Protein 4FFY (pdb70)

Solvent-accessible surface area: 14536 Å² total; per-residue (Å²): 119,0,87,10,81,21,60,51,84,65,38,57,15,53,88,33,105,157,4,66,2,28,0,149,11,72,84,50,0,46,5,13,60,18,8,5,0,0,0,0,16,16,57,129,92,99,46,6,113,5,3,0,23,9,4,66,13,63,47,110,81,14,54,93,37,7,53,11,62,40,53,99,46,79,2,45,2,19,2,70,45,1,82,98,78,2,39,6,32,0,16,0,0,0,1,11,60,31,15,4,25,20,1,60,14,0,105,2,84,36,130,101,182,39,104,4,90,5,48,54,72,61,111,26,112,72,55,40,56,10,128,1,22,0,104,13,57,54,42,78,7,34,70,38,20,0,0,0,0,2,28,23,105,91,118,9,13,33,1,0,0,0,1,18,0,97,64,72,35,35,56,34,14,145,106,0,90,144,50,15,46,5,56,24,52,114,174,54,33,4,0,57,0,69,0,36,65,1,67,80,90,2,29,6,54,0,8,0,0,15,2,47,20,3,8,8,0,36,33,18,0,80,8,0,67,2,62,12,34,90,97,175,93,8,5,102,18,38,5,132,60,85,109,151,28,47,69,26,172,114,22,3,2,54,0,29,1,30,3,92,11,141,45,34,70,0,24,1,5,8,6,1,6,34,97,94,2,9,17,60,110,32,145,30,67,35,95,81,1,41,0,102,54,76,113,124,55,26,76,0,38,1,54,4,18,126,21,119,2,50,1,0,0,2,12,6,68,142,18,32,95,33,75,40,119,10,141,103

CATH classification: 2.60.40.350

Sequence (328 aa):
NIVLTQSPASLAVSLGQRATISCRASESVDHYGNSFIYWYQQKPGQPPKLLIYLASNLESGVPARFSGSGSETDFTLTIDSVETDDAATYYCQQNNEDPYTFGGGTKLEIKGQVQLLQPGAELVKPGASMKLSCKASGYTFTNWWMHWVRLRPGRGLEWIGRIDPNSDVNKYNEKFENRASLTVDKHSSTAYMQLSSLTSEDSAIYYCARWFFPWYFDVWGTGTTVTVSSAYVMCTGSFKLEKEVAETQHGTVLVQVKYEGTDAPCKIPFSTQDEKGATQNGRLITANPIVTDKEKPVNIEAEPPFGESYIVVGAGEKALKLSWFKKG

InterPro domains:
  IPR000069 Envelope glycoprotein M, flavivirus [PF01004] (207-280)
  IPR000208 RNA-directed RNA polymerase, fingers/palm subdomains, flavivirus [PF00972] (2743-3192)
  IPR000336 Flavivirus/Alphavirus glycoprotein, immunoglobulin-like domain superfamily [G3DSA:2.60.40.350] (575-678)
  IPR000404 Flavivirus non-structural protein NS4A [PF01350] (2099-2240)
  IPR000487 Non-structural protein NS2B, flavivirus [PF01002] (1349-1475)
  IPR000487 Non-structural protein NS2B, flavivirus [PS51527] (1346-1475)
  IPR000752 Flavivirus non-structural protein NS2A [PF01005] (1138-1312)
  IPR001122 Capsid protein C, flavivirus [PF01003] (6-112)
  IPR001157 Non-structural protein NS1, flavivirus [PF00948] (777-1130)
  IPR001528 Flavivirus non-structural protein NS4B [PF01349] (2245-2486)
  IPR001650 Helicase, C-terminal domain-like [PS51194] (1822-1988)
  IPR001650 Helicase, C-terminal domain-like [SM00490] (1845-1941)
  IPR001850 Non-structural protein NS3, peptidase S7, flavivirus [PF00949] (1493-1642)
  IPR001850 Non-structural protein NS3, peptidase S7, flavivirus [PS51528] (1476-1653)
  IPR002535 Flavivirus polyprotein propeptide [PF01570] (120-204)
  IPR002877 Ribosomal RNA methyltransferase, FtsJ domain [PF01728] (2548-2714)
  IPR007094 RNA-directed RNA polymerase, catalytic domain [PS50507] (3020-3169)
  IPR009003 Peptidase S1, PA clan [SSF50494] (1481-1644)
  IPR011492 Non-structural protein NS3-like, DEAD-box helicase, flavivirus [PF07652] (1659-1806)
  IPR011998 Envelope glycoprotein E, central and dimerisation domain, flavivirus [PF00869] (282-576)

B-factor: mean 54.83, std 15.79, range [28.73, 134.93]

Secondary structure (DSSP, 8-state):
-PBP-SEEEE-S--EE-TTS-EEEEEEEE-SS-SEEPPEEEE-TTS-B---EESSS--EES-TTS-EEEEEEPPSEEEEEEES-STT-EEEEEEE--/--EEE--SEEEE-TT--EEEEEEEESS-GGGS-EEEEEEETTTEEEEEEEE-TTT--EEE-TTTTTTEEEEEETTTTEEEEEE-S--GGG-EEEEEEEE-TTS-EEEE---EEEEE---/---EEEE-SEEEEETTS-EEEEEEESS--EETTEE-EEEEEE-TTS--EEEEETTTEEPTTS-TTEEEEEETTEEEEEESS--GGG-EEEEEEE-SSSSPEE---EEEEEE-

Radius of gyration: 20.41 Å; Cα contacts (8 Å, |Δi|>4): 901; chains: 3; bounding box: 55×46×48 Å

Nearest PDB structures (foldseek):
  4ffy-assembly1_L  TM=1.009E+00  e=9.451E-24  Mus musculus
  4ffz-assembly2_Y  TM=1.004E+00  e=2.793E-21  Mus musculus
  6ltg-assembly2_D  TM=9.999E-01  e=8.034E-20  Mus musculus
  6azx-assembly2_D  TM=9.948E-01  e=2.870E-16  Homo sapiens
  6azx-assembly1_B  TM=9.957E-01  e=5.498E-16  Homo sapiens

Foldseek 3Di:
DKAKAKPDQEDEEEAFAKDKIKIFIPWFQDDPRFRQKWKWWAAPPDDIDTADGSFFDGDPPHDPQWGKDDGITMIMIMRHGDDQVRFTKMKMWGVSDPPIDIYPIYTYHYDD/DKAWEWDAEDEAAAQAKDKTKTQIDDDQLQVWKKWKWWQDVPPGIDTAWIARQNPRDIDGDPVQVVFKDWHADNVRSMIMMMGGNDDQVPQTWMKMFTDPPPDDTDDIHPTYGYGHHPD/DAADQFAKDFDDPWDADPPQKIKTKIATDGDPPFHFKDKFKAAPVRHGDDWFWPDDTHTPHDNRDITITIIRDDAAWMWIWIHDDPNIDTHIDHTHD

Structure (mmCIF, N/CA/C/O backbone):
data_4FFY
#
_entry.id   4FFY
#
_cell.length_a   135.330
_cell.length_b   135.330
_cell.length_c   52.250
_cell.angle_alpha   90.000
_cell.angle_beta   90.000
_cell.angle_gamma   90.000
#
_symmetry.space_group_name_H-M   'P 43 21 2'
#
loop_
_entity.id
_entity.type
_entity.pdbx_description
1 polymer 'DENV1-E111 single chain variable fragment (light chain)'
2 polymer 'DENV1-E111 single chain variable fragment (heavy chain)'
3 polymer 'envelope glycoprotein'
4 non-polymer GLYCEROL
5 non-polymer 'CHLORIDE ION'
6 non-polymer 'SULFATE ION'
7 water water
#
loop_
_atom_site.group_PDB
_atom_site.id
_atom_site.type_symbol
_atom_site.label_atom_id
_atom_site.label_alt_id
_atom_site.label_comp_id
_atom_site.label_asym_id
_atom_site.label_entity_id
_atom_site.label_seq_id
_atom_site.pdbx_PDB_ins_code
_atom_site.Cartn_x
_atom_site.Cartn_y
_atom_site.Cartn_z
_atom_site.occupancy
_atom_site.B_iso_or_equiv
_atom_site.auth_seq_id
_atom_site.auth_comp_id
_atom_site.auth_asym_id
_atom_site.auth_atom_id
_atom_site.pdbx_PDB_model_num
ATOM 1 N N . ASN A 1 1 ? 19.803 -31.946 -11.590 1.00 53.05 1 ASN L N 1
ATOM 2 C CA . ASN A 1 1 ? 19.740 -32.697 -10.344 1.00 54.08 1 ASN L CA 1
ATOM 3 C C . ASN A 1 1 ? 19.966 -31.801 -9.135 1.00 58.01 1 ASN L C 1
ATOM 4 O O . ASN A 1 1 ? 20.855 -30.952 -9.143 1.00 57.36 1 ASN L O 1
ATOM 9 N N . ILE A 1 2 ? 19.159 -31.980 -8.096 1.00 49.67 2 ILE L N 1
ATOM 10 C CA . ILE A 1 2 ? 19.401 -31.262 -6.855 1.00 49.05 2 ILE L CA 1
ATOM 11 C C . ILE A 1 2 ? 20.577 -31.904 -6.142 1.00 53.80 2 ILE L C 1
ATOM 12 O O . ILE A 1 2 ? 20.540 -33.088 -5.816 1.00 51.69 2 ILE L O 1
ATOM 17 N N . VAL A 1 3 ? 21.626 -31.124 -5.913 1.00 59.69 3 VAL L N 1
ATOM 18 C CA . VAL A 1 3 ? 22.809 -31.637 -5.238 1.00 46.48 3 VAL L CA 1
ATOM 19 C C . 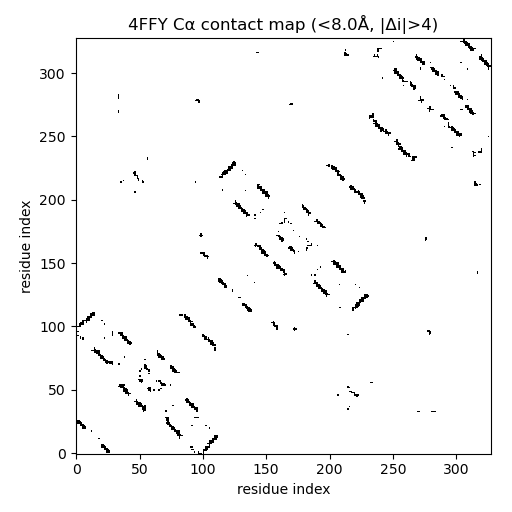VAL A 1 3 ? 22.729 -31.364 -3.740 1.00 49.17 3 VAL L C 1
ATOM 20 O O . VAL A 1 3 ? 22.420 -30.249 -3.316 1.00 47.60 3 VAL L O 1
ATOM 24 N N . LEU A 1 4 ? 22.988 -32.398 -2.944 1.00 42.12 4 LEU L N 1
ATOM 25 C CA . LEU A 1 4 ? 22.953 -32.285 -1.493 1.00 42.79 4 LEU L CA 1
ATOM 26 C C . LEU A 1 4 ? 24.364 -32.400 -0.933 1.00 43.72 4 LEU L C 1
ATOM 27 O O . LEU A 1 4 ? 25.049 -33.399 -1.153 1.00 47.77 4 LEU L O 1
ATOM 32 N N . THR A 1 5 ? 24.800 -31.375 -0.212 1.00 41.91 5 THR L N 1
ATOM 33 C CA . THR A 1 5 ? 26.142 -31.367 0.354 1.00 39.79 5 THR L CA 1
ATOM 34 C C . THR A 1 5 ? 26.082 -31.438 1.867 1.00 41.34 5 THR L C 1
ATOM 35 O O . THR A 1 5 ? 25.480 -30.585 2.516 1.00 47.98 5 THR L O 1
ATOM 39 N N . GLN A 1 6 ? 26.708 -32.462 2.431 1.00 37.39 6 GLN L N 1
ATOM 40 C CA . GLN A 1 6 ? 26.718 -32.625 3.875 1.00 37.94 6 GLN L CA 1
ATOM 41 C C . GLN A 1 6 ? 28.007 -32.096 4.486 1.00 51.59 6 GLN L C 1
ATOM 42 O O . GLN A 1 6 ? 29.059 -32.069 3.841 1.00 49.48 6 GLN L O 1
ATOM 48 N N . SER A 1 7 ? 27.911 -31.683 5.743 1.00 48.18 7 SER L N 1
ATOM 49 C CA . SER A 1 7 ? 29.057 -31.174 6.474 1.00 48.75 7 SER L CA 1
ATOM 50 C C . SER A 1 7 ? 28.890 -31.488 7.959 1.00 43.19 7 SER L C 1
ATOM 51 O O . SER A 1 7 ? 27.805 -31.300 8.516 1.00 44.80 7 SER L O 1
ATOM 54 N N . PRO A 1 8 ? 29.961 -31.969 8.608 1.00 40.70 8 PRO L N 1
ATOM 55 C CA . PRO A 1 8 ? 31.274 -32.244 8.013 1.00 42.92 8 PRO L CA 1
ATOM 56 C C . PRO A 1 8 ? 31.320 -33.639 7.401 1.00 44.02 8 PRO L C 1
ATOM 57 O O . PRO A 1 8 ? 30.314 -34.346 7.432 1.00 55.59 8 PRO L O 1
ATOM 61 N N . ALA A 1 9 ? 32.464 -34.029 6.851 1.00 39.48 9 ALA L N 1
ATOM 62 C CA . ALA A 1 9 ? 32.614 -35.379 6.318 1.00 47.35 9 ALA L CA 1
ATOM 63 C C . ALA A 1 9 ? 32.517 -36.397 7.450 1.00 45.79 9 ALA L C 1
ATOM 64 O O . ALA A 1 9 ? 31.843 -37.418 7.326 1.00 46.12 9 ALA L O 1
ATOM 66 N N . SER A 1 10 ? 33.196 -36.112 8.556 1.00 42.45 10 SER L N 1
ATOM 67 C CA . SER A 1 10 ? 33.042 -36.912 9.768 1.00 49.46 10 SER L CA 1
ATOM 68 C C . SER A 1 10 ? 33.319 -36.068 10.997 1.00 43.70 10 SER L C 1
ATOM 69 O O . SER A 1 10 ? 33.926 -35.004 10.907 1.00 44.87 10 SER L O 1
ATOM 72 N N . LEU A 1 11 ? 32.859 -36.547 12.143 1.00 44.68 11 LEU L N 1
ATOM 73 C CA . LEU A 1 11 ? 33.040 -35.829 13.392 1.00 45.44 11 LEU L CA 1
ATOM 74 C C . LEU A 1 11 ? 32.989 -36.789 14.565 1.00 49.24 11 LEU L C 1
ATOM 75 O O . LEU A 1 11 ? 32.368 -37.849 14.490 1.00 47.67 11 LEU L O 1
ATOM 80 N N . ALA A 1 12 ? 33.659 -36.413 15.646 1.00 48.27 12 ALA L N 1
ATOM 81 C CA . ALA A 1 12 ? 33.663 -37.205 16.862 1.00 45.40 12 ALA L CA 1
ATOM 82 C C . ALA A 1 12 ? 33.099 -36.357 17.987 1.00 45.39 12 ALA L C 1
ATOM 83 O O . ALA A 1 12 ? 33.493 -35.207 18.162 1.00 45.21 12 ALA L O 1
ATOM 85 N N . VAL A 1 13 ? 32.168 -36.925 18.744 1.00 48.15 13 VAL L N 1
ATOM 86 C CA . VAL A 1 13 ? 31.518 -36.201 19.825 1.00 47.60 13 VAL L CA 1
ATOM 87 C C . VAL A 1 13 ? 31.665 -36.960 21.134 1.00 53.73 13 VAL L C 1
ATOM 88 O O . VAL A 1 13 ? 31.475 -38.176 21.184 1.00 63.52 13 VAL L O 1
ATOM 92 N N . SER A 1 14 ? 32.023 -36.236 22.189 1.00 50.82 14 SER L N 1
ATOM 93 C CA . SER A 1 14 ? 32.175 -36.829 23.507 1.00 61.20 14 SER L CA 1
ATOM 94 C C . SER A 1 14 ? 30.828 -37.336 23.998 1.00 51.04 14 SER L C 1
ATOM 95 O O . SER A 1 14 ? 29.809 -36.678 23.798 1.00 44.32 14 SER L O 1
ATOM 98 N N . LEU A 1 15 ? 30.828 -38.503 24.636 1.00 46.49 15 LEU L N 1
ATOM 99 C CA . LEU A 1 15 ? 29.594 -39.127 25.112 1.00 53.33 15 LEU L CA 1
ATOM 100 C C . LEU A 1 15 ? 28.763 -38.202 26.000 1.00 50.06 15 LEU L C 1
ATOM 101 O O . LEU A 1 15 ? 29.262 -37.648 26.979 1.00 58.52 15 LEU L O 1
ATOM 106 N N . GLY A 1 16 ? 27.495 -38.036 25.644 1.00 47.90 16 GLY L N 1
ATOM 107 C CA . GLY A 1 16 ? 26.598 -37.180 26.397 1.00 49.19 16 GLY L CA 1
ATOM 108 C C . GLY A 1 16 ? 26.524 -35.766 25.853 1.00 52.04 16 GLY L C 1
ATOM 109 O O . GLY A 1 16 ? 25.672 -34.983 26.266 1.00 46.38 16 GLY L O 1
ATOM 110 N N . GLN A 1 17 ? 27.410 -35.435 24.918 1.00 52.27 17 GLN L N 1
ATOM 111 C CA . GLN A 1 17 ? 27.421 -34.098 24.327 1.00 49.46 17 GLN L CA 1
ATOM 112 C C . GLN A 1 17 ? 26.519 -33.985 23.096 1.00 59.70 17 GLN L C 1
ATOM 113 O O . GLN A 1 17 ? 25.970 -34.977 22.617 1.00 56.06 17 GLN L O 1
ATOM 119 N N . ARG A 1 18 ? 26.378 -32.763 22.593 1.00 60.72 18 ARG L N 1
ATOM 120 C CA . ARG A 1 18 ? 25.508 -32.477 21.457 1.00 54.78 18 ARG L CA 1
ATOM 121 C C . ARG A 1 18 ? 26.230 -32.676 20.123 1.00 59.94 18 ARG L C 1
ATOM 122 O O . ARG A 1 18 ? 27.407 -32.337 19.986 1.00 53.13 18 ARG L O 1
ATOM 130 N N . ALA A 1 19 ? 25.519 -33.233 19.146 1.00 52.27 19 ALA L N 1
ATOM 131 C CA . ALA A 1 19 ? 26.056 -33.396 17.799 1.00 41.65 19 ALA L CA 1
ATOM 132 C C . ALA A 1 19 ? 25.176 -32.696 16.768 1.00 48.20 19 ALA L C 1
ATOM 133 O O . ALA A 1 19 ? 23.950 -32.690 16.890 1.00 54.70 19 ALA L O 1
ATOM 135 N N . THR A 1 20 ? 25.806 -32.104 15.756 1.00 46.79 20 THR L N 1
ATOM 136 C CA . THR A 1 20 ? 25.073 -31.422 14.692 1.00 46.63 20 THR L CA 1
ATOM 137 C C . THR A 1 20 ? 25.660 -31.723 13.313 1.00 47.85 20 THR L C 1
ATOM 138 O O . THR A 1 20 ? 26.871 -31.629 13.098 1.00 48.05 20 THR L O 1
ATOM 142 N N . ILE A 1 21 ? 24.785 -32.100 12.388 1.00 43.02 21 ILE L N 1
ATOM 143 C CA . ILE A 1 21 ? 25.179 -32.408 11.024 1.00 37.00 21 ILE L CA 1
ATOM 144 C C . ILE A 1 21 ? 24.317 -31.566 10.111 1.00 46.99 21 ILE L C 1
ATOM 145 O O . ILE A 1 21 ? 23.109 -31.463 10.323 1.00 40.68 21 ILE L O 1
ATOM 150 N N . SER A 1 22 ? 24.923 -30.954 9.101 1.00 38.18 22 SER L N 1
ATOM 151 C CA . SER A 1 22 ? 24.154 -30.104 8.206 1.00 50.34 22 SER L CA 1
ATOM 152 C C . SER A 1 22 ? 24.051 -30.703 6.814 1.00 42.24 22 SER L C 1
ATOM 153 O O . SER A 1 22 ? 24.937 -31.437 6.370 1.00 45.61 22 SER L O 1
ATOM 156 N N . CYS A 1 23 ? 22.953 -30.386 6.137 1.00 42.00 23 CYS L N 1
ATOM 157 C CA . CYS A 1 23 ? 22.754 -30.767 4.749 1.00 42.36 23 CYS L CA 1
ATOM 158 C C . CYS A 1 23 ? 22.317 -29.531 3.982 1.00 50.18 23 CYS L C 1
ATOM 159 O O . CYS A 1 23 ? 21.372 -28.848 4.375 1.00 49.93 23 CYS L O 1
ATOM 162 N N . ARG A 1 24 ? 23.019 -29.233 2.897 1.00 37.92 24 ARG L N 1
ATOM 163 C CA . ARG A 1 24 ? 22.698 -28.069 2.094 1.00 43.91 24 ARG L CA 1
ATOM 164 C C . ARG A 1 24 ? 22.356 -28.499 0.679 1.00 48.08 24 ARG L C 1
ATOM 165 O O . ARG A 1 24 ? 23.050 -29.321 0.082 1.00 51.94 24 ARG L O 1
ATOM 173 N N . ALA A 1 25 ? 21.262 -27.956 0.160 1.00 48.11 25 ALA L N 1
ATOM 174 C CA . ALA A 1 25 ? 20.762 -28.348 -1.150 1.00 46.59 25 ALA L CA 1
ATOM 175 C C . ALA A 1 25 ? 21.039 -27.262 -2.185 1.00 42.29 25 ALA L C 1
ATOM 176 O O . ALA A 1 25 ? 20.928 -26.071 -1.891 1.00 48.56 25 ALA L O 1
ATOM 178 N N . SER A 1 26 ? 21.393 -27.682 -3.396 1.00 40.47 26 SER L N 1
ATOM 179 C CA . SER A 1 26 ? 21.716 -26.755 -4.477 1.00 39.10 26 SER L CA 1
ATOM 180 C C . SER A 1 26 ? 20.499 -25.941 -4.920 1.00 52.19 26 SER L C 1
ATOM 181 O O . SER A 1 26 ? 20.643 -24.926 -5.601 1.00 55.26 26 SER L O 1
ATOM 184 N N . GLU A 1 27 ? 19.308 -26.399 -4.544 1.00 44.77 27 GLU L N 1
ATOM 185 C CA . GLU A 1 27 ? 18.080 -25.624 -4.728 1.00 45.69 27 GLU L CA 1
ATOM 186 C C . GLU A 1 27 ? 16.977 -26.150 -3.811 1.00 54.82 27 GLU L C 1
ATOM 187 O O . GLU A 1 27 ? 17.160 -27.160 -3.128 1.00 56.11 27 GLU L O 1
ATOM 193 N N . SER A 1 28 ? 15.837 -25.468 -3.799 1.00 48.22 28 SER L N 1
ATOM 194 C CA . SER A 1 28 ? 14.773 -25.763 -2.838 1.00 54.66 28 SER L CA 1
ATOM 195 C C . SER A 1 28 ? 14.228 -27.190 -2.919 1.00 53.94 28 SER L C 1
ATOM 196 O O . SER A 1 28 ? 14.063 -27.753 -4.004 1.00 42.10 28 SER L O 1
ATOM 199 N N . VAL A 1 29 ? 13.956 -27.768 -1.754 1.00 49.44 29 VAL L N 1
ATOM 200 C CA . VAL A 1 29 ? 13.342 -29.087 -1.679 1.00 48.87 29 VAL L CA 1
ATOM 201 C C . VAL A 1 29 ? 11.945 -28.975 -1.072 1.00 49.07 29 VAL L C 1
ATOM 202 O O . VAL A 1 29 ? 11.361 -29.967 -0.637 1.00 48.55 29 VAL L O 1
ATOM 206 N N . ASP A 1 30 ? 11.415 -27.756 -1.047 1.00 49.52 30 ASP L N 1
ATOM 207 C CA . ASP A 1 30 ? 10.072 -27.527 -0.525 1.00 57.22 30 ASP L CA 1
ATOM 208 C C . ASP A 1 30 ? 8.996 -27.819 -1.564 1.00 48.55 30 ASP L C 1
ATOM 209 O O . ASP A 1 30 ? 9.109 -27.441 -2.731 1.00 52.61 30 ASP L O 1
ATOM 214 N N . HIS A 1 31 A 7.955 -28.506 -1.113 1.00 46.06 30 HIS L N 1
ATOM 215 C CA . HIS A 1 31 A 6.836 -28.894 -1.949 1.00 47.42 30 HIS L CA 1
ATOM 216 C C . HIS A 1 31 A 5.586 -28.610 -1.126 1.00 54.12 30 HIS L C 1
ATOM 217 O O . HIS A 1 31 A 5.347 -29.265 -0.109 1.00 54.66 30 HIS L O 1
ATOM 224 N N . TYR A 1 32 B 4.818 -27.609 -1.546 1.00 48.49 30 TYR L N 1
ATOM 225 C CA . TYR A 1 32 B 3.613 -27.186 -0.830 1.00 40.63 30 TYR L CA 1
ATOM 226 C C . TYR A 1 32 B 3.848 -26.927 0.658 1.00 39.60 30 TYR L C 1
ATOM 227 O O . TYR A 1 32 B 3.050 -27.336 1.500 1.00 49.63 30 TYR L O 1
ATOM 236 N N . GLY A 1 33 C 4.947 -26.256 0.979 1.00 52.63 30 GLY L N 1
ATOM 237 C CA . GLY A 1 33 C 5.205 -25.845 2.347 1.00 47.48 30 GLY L CA 1
ATOM 238 C C . GLY A 1 33 C 5.894 -26.891 3.202 1.00 57.24 30 GLY L C 1
ATOM 239 O O . GLY A 1 33 C 6.160 -26.658 4.380 1.00 54.16 30 GLY L O 1
ATOM 240 N N . ASN A 1 34 D 6.177 -28.051 2.622 1.00 47.28 30 ASN L N 1
ATOM 241 C CA . ASN A 1 34 D 6.913 -29.084 3.341 1.00 49.04 30 ASN L CA 1
ATOM 242 C C . ASN A 1 34 D 8.243 -29.379 2.673 1.00 49.67 30 ASN L C 1
ATOM 243 O O . ASN A 1 34 D 8.346 -29.349 1.451 1.00 47.92 30 ASN L O 1
ATOM 248 N N . SER A 1 35 ? 9.262 -29.664 3.475 1.00 39.74 31 SER L N 1
ATOM 249 C CA . SER A 1 35 ? 10.571 -29.961 2.922 1.00 39.67 31 SER L CA 1
ATOM 250 C C . SER A 1 35 ? 10.645 -31.445 2.604 1.00 39.76 31 SER L C 1
ATOM 251 O O . SER A 1 35 ? 10.584 -32.276 3.504 1.00 46.04 31 SER L O 1
ATOM 254 N N . PHE A 1 36 ? 10.763 -31.784 1.324 1.00 42.14 32 PHE L N 1
ATOM 255 C CA . PHE A 1 36 ? 10.864 -33.190 0.943 1.00 43.21 32 PHE L CA 1
ATOM 256 C C . PHE A 1 36 ? 12.287 -33.720 1.108 1.00 43.47 32 PHE L C 1
ATOM 257 O O . PHE A 1 36 ? 12.960 -34.065 0.135 1.00 43.48 32 PHE L O 1
ATOM 265 N N . ILE A 1 37 ? 12.727 -33.782 2.362 1.00 40.46 33 ILE L N 1
ATOM 266 C CA . ILE A 1 37 ? 14.075 -34.215 2.700 1.00 38.17 33 ILE L CA 1
ATOM 267 C C . ILE A 1 37 ? 14.049 -35.168 3.905 1.00 42.81 33 ILE L C 1
ATOM 268 O O . ILE A 1 37 ? 13.201 -35.048 4.792 1.00 39.87 33 ILE L O 1
ATOM 273 N N . TYR A 1 38 ? 14.968 -36.127 3.928 1.00 42.24 34 TYR L N 1
ATOM 274 C CA . TYR A 1 38 ? 14.912 -37.202 4.913 1.00 35.28 34 TYR L CA 1
ATOM 275 C C . TYR A 1 38 ? 16.297 -37.509 5.433 1.00 39.67 34 TYR L C 1
ATOM 276 O O . TYR A 1 38 ? 17.275 -37.323 4.720 1.00 35.26 34 TYR L O 1
ATOM 285 N N . TRP A 1 39 ? 16.379 -37.974 6.676 1.00 37.27 35 TRP L N 1
ATOM 286 C CA . TRP A 1 39 ? 17.659 -38.366 7.254 1.00 38.44 35 TRP L CA 1
ATOM 287 C C . TRP A 1 39 ? 17.678 -39.852 7.591 1.00 38.68 35 TRP L C 1
ATOM 288 O O . TRP A 1 39 ? 16.824 -40.350 8.325 1.00 47.90 35 TRP L O 1
ATOM 299 N N . TYR A 1 40 ? 18.665 -40.555 7.059 1.00 38.03 36 TYR L N 1
ATOM 300 C CA . TYR A 1 40 ? 18.833 -41.968 7.349 1.00 33.51 36 TYR L CA 1
ATOM 301 C C . TYR A 1 40 ? 20.093 -42.206 8.164 1.00 43.41 36 TYR L C 1
ATOM 302 O O . TYR A 1 40 ? 21.058 -41.446 8.085 1.00 46.62 36 TYR L O 1
ATOM 311 N N . GLN A 1 41 ? 20.076 -43.282 8.936 1.00 44.59 37 GLN L N 1
ATOM 312 C CA . GLN A 1 41 ? 21.222 -43.696 9.721 1.00 40.01 37 GLN L CA 1
ATOM 313 C C . GLN A 1 41 ? 21.707 -45.054 9.223 1.00 43.31 37 GLN L C 1
ATOM 314 O O . GLN A 1 41 ? 20.913 -45.975 9.067 1.00 42.93 37 GLN L O 1
ATOM 320 N N . GLN A 1 42 ? 23.002 -45.193 8.971 1.00 40.27 38 GLN L N 1
ATOM 321 C CA . GLN A 1 42 ? 23.516 -46.505 8.594 1.00 40.88 38 GLN L CA 1
ATOM 322 C C . GLN A 1 42 ? 24.744 -46.920 9.389 1.00 48.81 38 GLN L C 1
ATOM 323 O O . GLN A 1 42 ? 25.701 -46.158 9.529 1.00 52.55 38 GLN L O 1
ATOM 329 N N . LYS A 1 43 ? 24.700 -48.142 9.905 1.00 48.23 39 LYS L N 1
ATOM 330 C CA . LYS A 1 43 ? 25.822 -48.727 10.618 1.00 52.24 39 LYS L CA 1
ATOM 331 C C . LYS A 1 43 ? 26.435 -49.822 9.754 1.00 50.81 39 LYS L C 1
ATOM 332 O O . LYS A 1 43 ? 25.755 -50.380 8.887 1.00 38.14 39 LYS L O 1
ATOM 338 N N . PRO A 1 44 ? 27.728 -50.115 9.965 1.00 48.34 40 PRO L N 1
ATOM 339 C CA . PRO A 1 44 ? 28.423 -51.164 9.207 1.00 53.89 40 PRO L CA 1
ATOM 340 C C . PRO A 1 44 ? 27.672 -52.492 9.224 1.00 53.90 40 PRO L C 1
ATOM 341 O O . PRO A 1 44 ? 27.197 -52.916 10.277 1.00 52.62 40 PRO L O 1
ATOM 345 N N . GLY A 1 45 ? 27.557 -53.125 8.059 1.00 54.37 41 GLY L N 1
ATOM 346 C CA . GLY A 1 45 ? 26.890 -54.410 7.942 1.00 43.60 41 GLY L CA 1
ATOM 347 C C . GLY A 1 45 ? 25.372 -54.343 7.948 1.00 55.41 41 GLY L C 1
ATOM 348 O O . GLY A 1 45 ? 24.705 -55.370 7.820 1.00 53.21 41 GLY L O 1
ATOM 349 N N . GLN A 1 46 ? 24.822 -53.140 8.090 1.00 44.49 42 GLN L N 1
ATOM 350 C CA . GLN A 1 46 ? 23.372 -52.969 8.154 1.00 41.59 42 GLN L CA 1
ATOM 351 C C . GLN A 1 46 ? 22.858 -52.069 7.037 1.00 42.87 42 GLN L C 1
ATOM 352 O O . GLN A 1 46 ? 23.570 -51.182 6.572 1.00 48.44 42 GLN L O 1
ATOM 358 N N . PRO A 1 47 ? 21.619 -52.307 6.588 1.00 47.09 43 PRO L N 1
ATOM 359 C CA . PRO A 1 47 ? 20.990 -51.378 5.644 1.00 44.38 43 PRO L CA 1
ATOM 360 C C . PRO A 1 47 ? 20.600 -50.092 6.367 1.00 45.66 43 PRO L C 1
ATOM 361 O O . PRO A 1 47 ? 20.467 -50.112 7.587 1.00 51.19 43 PRO L O 1
ATOM 365 N N . PRO A 1 48 ? 20.422 -48.986 5.629 1.00 45.40 44 PRO L N 1
ATOM 366 C CA . PRO A 1 48 ? 20.044 -47.720 6.263 1.00 44.61 44 PRO L CA 1
ATOM 367 C C . PRO A 1 48 ? 18.709 -47.814 6.992 1.00 44.12 44 PRO L C 1
ATOM 368 O O . PRO A 1 48 ? 17.936 -48.745 6.764 1.00 45.93 44 PRO L O 1
ATOM 372 N N . LYS A 1 49 ? 18.455 -46.840 7.859 1.00 42.57 45 LYS L N 1
ATOM 373 C CA . LYS A 1 49 ? 17.245 -46.789 8.665 1.00 41.13 45 LYS L CA 1
ATOM 374 C C . LYS A 1 49 ? 16.770 -45.344 8.766 1.00 46.10 45 LYS L C 1
ATOM 375 O O . LYS A 1 49 ? 17.544 -44.463 9.141 1.00 42.69 45 LYS L O 1
ATOM 381 N N . LEU A 1 50 ? 15.508 -45.098 8.422 1.00 33.72 46 LEU L N 1
ATOM 382 C CA . LEU A 1 50 ? 14.967 -43.746 8.474 1.00 35.53 46 LEU L CA 1
ATOM 383 C C . LEU A 1 50 ? 14.898 -43.225 9.903 1.00 41.66 46 LEU L C 1
ATOM 384 O O . LEU A 1 50 ? 14.494 -43.948 10.817 1.00 48.83 46 LEU L O 1
ATOM 389 N N . LEU A 1 51 ? 15.289 -41.969 10.095 1.00 44.84 47 LEU L N 1
ATOM 390 C CA . LEU A 1 51 ? 15.192 -41.348 11.411 1.00 41.45 47 LEU L CA 1
ATOM 391 C C . LEU A 1 51 ? 14.246 -40.152 11.407 1.00 39.87 47 LEU L C 1
ATOM 392 O O . LEU A 1 51 ? 13.346 -40.064 12.238 1.00 54.35 47 LEU L O 1
ATOM 397 N N . ILE A 1 52 ? 14.464 -39.236 10.468 1.00 40.41 48 ILE L N 1
ATOM 398 C CA . ILE A 1 52 ? 13.712 -37.986 10.388 1.00 40.69 48 ILE L CA 1
ATOM 399 C C . ILE A 1 52 ? 13.126 -37.818 8.996 1.00 41.82 48 ILE L C 1
ATOM 400 O O . ILE A 1 52 ? 13.805 -38.057 7.997 1.00 41.75 48 ILE L O 1
ATOM 405 N N . TYR A 1 53 ? 11.871 -37.396 8.923 1.00 39.50 49 TYR L N 1
ATOM 406 C CA . TYR A 1 53 ? 11.259 -37.143 7.630 1.00 43.13 49 TYR L CA 1
ATOM 407 C C . TYR A 1 53 ? 10.612 -35.771 7.578 1.00 46.09 49 TYR L C 1
ATOM 408 O O . TYR A 1 53 ? 10.148 -35.250 8.598 1.00 40.33 49 TYR L O 1
ATOM 417 N N . LEU A 1 54 ? 10.575 -35.208 6.373 1.00 41.58 50 LEU L N 1
ATOM 418 C CA . LEU A 1 54 ? 10.098 -33.851 6.157 1.00 45.45 50 LEU L CA 1
ATOM 419 C C . LEU A 1 54 ? 10.816 -32.890 7.099 1.00 43.17 50 LEU L C 1
ATOM 420 O O . LEU A 1 54 ? 10.188 -32.072 7.776 1.00 46.39 50 LEU L O 1
ATOM 425 N N . ALA A 1 55 ? 12.137 -33.045 7.148 1.00 38.17 51 ALA L N 1
ATOM 426 C CA . ALA A 1 55 ? 13.050 -32.164 7.881 1.00 43.95 51 ALA L CA 1
ATOM 427 C C . ALA A 1 55 ? 13.024 -32.293 9.405 1.00 48.49 51 ALA L C 1
ATOM 428 O O . ALA A 1 55 ? 14.081 -32.287 10.035 1.00 41.85 51 ALA L O 1
ATOM 430 N N . SER A 1 56 ? 11.837 -32.420 9.996 1.00 45.32 52 SER L N 1
ATOM 431 C CA . SER A 1 56 ? 11.713 -32.301 11.449 1.00 38.98 52 SER L CA 1
ATOM 432 C C . SER A 1 56 ? 10.886 -33.378 12.156 1.00 50.88 52 SER L C 1
ATOM 433 O O . SER A 1 56 ? 10.826 -33.401 13.386 1.00 46.39 52 SER L O 1
ATOM 436 N N . ASN A 1 57 ? 10.243 -34.260 11.400 1.00 49.77 53 ASN L N 1
ATOM 437 C CA . ASN A 1 57 ? 9.377 -35.263 12.016 1.00 37.80 53 ASN L CA 1
ATOM 438 C C . ASN A 1 57 ? 10.102 -36.558 12.374 1.00 45.08 53 ASN L C 1
ATOM 439 O O . ASN A 1 57 ? 10.784 -37.162 11.544 1.00 45.17 53 ASN L O 1
ATOM 444 N N . LEU A 1 58 ? 9.951 -36.966 13.627 1.00 51.88 54 LEU L N 1
ATOM 445 C CA . LEU A 1 58 ? 10.584 -38.170 14.135 1.00 43.75 54 LEU L CA 1
ATOM 446 C C . LEU A 1 58 ? 9.798 -39.414 13.757 1.00 57.54 54 LEU L C 1
ATOM 447 O O . LEU A 1 58 ? 8.600 -39.514 14.025 1.00 55.99 54 LEU L O 1
ATOM 452 N N . GLU A 1 59 ? 10.482 -40.365 13.135 1.00 52.41 55 GLU L N 1
ATOM 453 C CA . GLU A 1 59 ? 9.901 -41.668 12.874 1.00 58.45 55 GLU L CA 1
ATOM 454 C C . GLU A 1 59 ? 9.649 -42.365 14.211 1.00 58.59 55 GLU L C 1
ATOM 455 O O . GLU A 1 59 ? 10.453 -42.244 15.135 1.00 48.03 55 GLU L O 1
ATOM 461 N N . SER A 1 60 ? 8.533 -43.080 14.320 1.00 53.19 56 SER L N 1
ATOM 462 C CA . SER A 1 60 ? 8.202 -43.793 15.553 1.00 62.07 56 SER L CA 1
ATOM 463 C C . SER A 1 60 ? 9.301 -44.773 15.966 1.00 52.67 56 SER L C 1
ATOM 464 O O . SER A 1 60 ? 9.874 -45.471 15.130 1.00 54.56 56 SER L O 1
ATOM 467 N N . GLY A 1 61 ? 9.596 -44.813 17.260 1.00 48.18 57 GLY L N 1
ATOM 468 C CA . GLY A 1 61 ? 10.633 -45.689 17.771 1.00 50.92 57 GLY L CA 1
ATOM 469 C C . GLY A 1 61 ? 11.985 -45.012 17.903 1.00 67.09 57 GLY L C 1
ATOM 470 O O . GLY A 1 61 ? 12.854 -45.487 18.638 1.00 64.86 57 GLY L O 1
ATOM 471 N N . VAL A 1 62 ? 12.170 -43.905 17.187 1.00 56.25 58 VAL L N 1
ATOM 472 C CA . VAL A 1 62 ? 13.418 -43.150 17.259 1.00 59.80 58 VAL L CA 1
ATOM 473 C C . VAL A 1 62 ? 13.444 -42.315 18.538 1.00 50.25 58 VAL L C 1
ATOM 474 O O . VAL A 1 62 ? 12.466 -41.637 18.857 1.00 52.96 58 VAL L O 1
ATOM 478 N N . PRO A 1 63 ? 14.558 -42.382 19.287 1.00 53.78 59 PRO L N 1
ATOM 479 C CA . PRO A 1 63 ? 14.706 -41.675 20.566 1.00 52.75 59 PRO L CA 1
ATOM 480 C C . PRO A 1 63 ? 14.531 -40.165 20.432 1.00 54.77 59 PRO L C 1
ATOM 481 O O . PRO A 1 63 ? 14.860 -39.591 19.395 1.00 55.46 59 PRO L O 1
ATOM 485 N N . ALA A 1 64 ? 14.030 -39.532 21.486 1.00 65.72 60 ALA L N 1
ATOM 486 C CA . ALA A 1 64 ? 13.706 -38.109 21.445 1.00 62.61 60 ALA L CA 1
ATOM 487 C C . ALA A 1 64 ? 14.932 -37.208 21.306 1.00 55.12 60 ALA L C 1
ATOM 488 O O . ALA A 1 64 ? 14.808 -36.047 20.911 1.00 51.39 60 ALA L O 1
ATOM 490 N N . ARG A 1 65 ? 16.111 -37.735 21.627 1.00 44.73 61 ARG L N 1
ATOM 491 C CA . ARG A 1 65 ? 17.341 -36.953 21.514 1.00 51.63 61 ARG L CA 1
ATOM 492 C C . ARG A 1 65 ? 17.639 -36.530 20.071 1.00 58.67 61 ARG L C 1
ATOM 493 O O . ARG A 1 65 ? 18.387 -35.577 19.840 1.00 45.23 61 ARG L O 1
ATOM 501 N N . PHE A 1 66 ? 17.049 -37.239 19.109 1.00 42.85 62 PHE L N 1
ATOM 502 C CA . PHE A 1 66 ? 17.169 -36.872 17.702 1.00 45.52 62 PHE L CA 1
ATOM 503 C C . PHE A 1 66 ? 16.174 -35.782 17.347 1.00 44.13 62 PHE L C 1
ATOM 504 O O . PHE A 1 66 ? 15.011 -35.834 17.742 1.00 50.34 62 PHE L O 1
ATOM 512 N N . SER A 1 67 ? 16.637 -34.796 16.590 1.00 41.61 63 SER L N 1
ATOM 513 C CA . SER A 1 67 ? 15.762 -33.750 16.086 1.00 44.89 63 SER L CA 1
ATOM 514 C C . SER A 1 67 ? 16.339 -33.193 14.799 1.00 44.56 63 SER L C 1
ATOM 515 O O . SER A 1 67 ? 17.542 -33.294 14.552 1.00 37.34 63 SER L O 1
ATOM 518 N N . GLY A 1 68 ? 15.477 -32.609 13.977 1.00 39.29 64 GLY L N 1
ATOM 519 C CA . GLY A 1 68 ? 15.922 -32.007 12.739 1.00 40.08 64 GLY L CA 1
ATOM 520 C C . GLY A 1 68 ? 15.222 -30.689 12.509 1.00 47.24 64 GLY L C 1
ATOM 521 O O . GLY A 1 68 ? 14.127 -30.466 13.025 1.00 43.97 64 GLY L O 1
ATOM 522 N N . SER A 1 69 ? 15.847 -29.811 11.734 1.00 45.84 65 SER L N 1
ATOM 523 C CA . SER A 1 69 ? 15.237 -28.527 11.431 1.00 44.15 65 SER L CA 1
ATOM 524 C C . SER A 1 69 ? 15.731 -27.994 10.109 1.00 40.41 65 SER L C 1
ATOM 525 O O . SER A 1 69 ? 16.698 -28.503 9.541 1.00 53.15 65 SER L O 1
ATOM 528 N N . GLY A 1 70 ? 15.061 -26.951 9.636 1.00 43.11 66 GLY L N 1
ATOM 529 C CA . GLY A 1 70 ? 15.464 -26.258 8.431 1.00 45.20 66 GLY L CA 1
ATOM 530 C C . GLY A 1 70 ? 14.355 -26.225 7.405 1.00 48.57 66 GLY L C 1
ATOM 531 O O . GLY A 1 70 ? 13.309 -26.848 7.586 1.00 51.75 66 GLY L O 1
ATOM 532 N N . SER A 1 71 ? 14.587 -25.491 6.324 1.00 51.54 67 SER L N 1
ATOM 533 C CA . SER A 1 71 ? 13.651 -25.455 5.209 1.00 53.31 67 SER L CA 1
ATOM 534 C C . SER A 1 71 ? 14.377 -25.002 3.953 1.00 49.83 67 SER L C 1
ATOM 535 O O . SER A 1 71 ? 15.521 -24.544 4.020 1.00 51.59 67 SER L O 1
ATOM 538 N N . GLU A 1 72 ? 13.706 -25.148 2.813 1.00 51.62 68 GLU L N 1
ATOM 539 C CA . GLU A 1 72 ? 14.238 -24.729 1.517 1.00 57.27 68 GLU L CA 1
ATOM 540 C C . GLU A 1 72 ? 15.551 -25.412 1.144 1.00 52.50 68 GLU L C 1
ATOM 541 O O . GLU A 1 72 ? 15.546 -26.419 0.440 1.00 57.46 68 GLU L O 1
ATOM 547 N N . THR A 1 73 ? 16.672 -24.870 1.613 1.00 54.19 69 THR L N 1
ATOM 548 C CA . THR A 1 73 ? 17.977 -25.384 1.197 1.00 53.21 69 THR L CA 1
ATOM 549 C C . THR A 1 73 ? 18.928 -25.735 2.341 1.00 51.47 69 THR L C 1
ATOM 550 O O . THR A 1 73 ? 19.953 -26.376 2.115 1.00 57.94 69 THR L O 1
ATOM 554 N N . ASP A 1 74 ? 18.606 -25.315 3.559 1.00 39.05 70 ASP L N 1
ATOM 555 C CA . ASP A 1 74 ? 19.502 -25.556 4.687 1.00 48.24 70 ASP L CA 1
ATOM 556 C C . ASP A 1 74 ? 18.837 -26.406 5.755 1.00 47.12 70 ASP L C 1
ATOM 557 O O . ASP A 1 74 ? 17.774 -26.052 6.264 1.00 53.54 70 ASP L O 1
ATOM 562 N N . PHE A 1 75 ? 19.473 -27.522 6.098 1.00 40.04 71 PHE L N 1
ATOM 563 C CA . PHE A 1 75 ? 18.918 -28.450 7.077 1.00 43.53 71 PHE L CA 1
ATOM 564 C C . PHE A 1 75 ? 19.967 -28.932 8.059 1.00 41.34 71 PHE L C 1
ATOM 565 O O . PHE A 1 75 ? 21.159 -28.962 7.750 1.00 37.37 71 PHE L O 1
ATOM 573 N N . THR A 1 76 ? 19.517 -29.300 9.252 1.00 40.14 72 THR L N 1
ATOM 574 C CA . THR A 1 76 ? 20.418 -29.826 10.263 1.00 43.20 72 THR L CA 1
ATOM 575 C C . THR A 1 76 ? 19.788 -30.999 11.003 1.00 49.98 72 THR L C 1
ATOM 576 O O . THR A 1 76 ? 18.587 -31.015 11.279 1.00 45.93 72 THR L O 1
ATOM 580 N N . LEU A 1 77 ? 20.616 -31.990 11.299 1.00 42.19 73 LEU L N 1
ATOM 581 C CA . LEU A 1 77 ? 20.226 -33.090 12.150 1.00 40.83 73 LEU L CA 1
ATOM 582 C C . LEU A 1 77 ? 20.942 -32.869 13.471 1.00 51.29 73 LEU L C 1
ATOM 583 O O . LEU A 1 77 ? 22.135 -32.559 13.490 1.00 44.14 73 LEU L O 1
ATOM 588 N N . THR A 1 78 ? 20.216 -33.019 14.574 1.00 45.73 74 THR L N 1
ATOM 589 C CA . THR A 1 78 ? 20.793 -32.810 15.894 1.00 37.33 74 THR L CA 1
ATOM 590 C C . THR A 1 78 ? 20.518 -33.970 16.849 1.00 48.87 74 THR L C 1
ATOM 591 O O . THR A 1 78 ? 19.391 -34.459 16.941 1.00 45.28 74 THR L O 1
ATOM 595 N N . ILE A 1 79 ? 21.565 -34.415 17.540 1.00 43.63 75 ILE L N 1
ATOM 596 C CA . ILE A 1 79 ? 21.428 -35.330 18.665 1.00 37.03 75 ILE L CA 1
ATOM 597 C C . ILE A 1 79 ? 21.897 -34.577 19.895 1.00 55.88 75 ILE L C 1
ATOM 598 O O . ILE A 1 79 ? 23.101 -34.379 20.080 1.00 54.51 75 ILE L O 1
ATOM 603 N N . ASP A 1 80 ? 20.959 -34.153 20.737 1.00 47.27 76 ASP L N 1
ATOM 604 C CA . ASP A 1 80 ? 21.306 -33.253 21.838 1.00 68.60 76 ASP L CA 1
ATOM 605 C C . ASP A 1 80 ? 22.174 -33.901 22.922 1.00 74.06 76 ASP L C 1
ATOM 606 O O . ASP A 1 80 ? 22.822 -33.203 23.703 1.00 77.76 76 ASP L O 1
ATOM 611 N N . SER A 1 81 ? 22.191 -35.230 22.963 1.00 57.41 77 SER L N 1
ATOM 612 C CA . SER A 1 81 ? 23.037 -35.938 23.915 1.00 56.77 77 SER L CA 1
ATOM 613 C C . SER A 1 81 ? 23.388 -37.330 23.409 1.00 55.31 77 SER L C 1
ATOM 614 O O . SER A 1 81 ? 22.644 -38.285 23.630 1.00 49.50 77 SER L O 1
ATOM 617 N N . VAL A 1 82 ? 24.535 -37.438 22.745 1.00 51.91 78 VAL L N 1
ATOM 618 C CA . VAL A 1 82 ? 24.918 -38.674 22.073 1.00 46.91 78 VAL L CA 1
ATOM 619 C C . VAL A 1 82 ? 25.127 -39.851 23.017 1.00 48.99 78 VAL L C 1
ATOM 620 O O . VAL A 1 82 ? 25.565 -39.698 24.157 1.00 48.59 78 VAL L O 1
ATOM 624 N N . GLU A 1 83 ? 24.798 -41.032 22.514 1.00 52.93 79 GLU L N 1
ATOM 625 C CA . GLU A 1 83 ? 25.075 -42.270 23.209 1.00 55.19 79 GLU L CA 1
ATOM 626 C C . GLU A 1 83 ? 25.942 -43.121 22.301 1.00 51.87 79 GLU L C 1
ATOM 627 O O . GLU A 1 83 ? 26.164 -42.765 21.144 1.00 54.21 79 GLU L O 1
ATOM 633 N N . THR A 1 84 ? 26.434 -44.234 22.832 1.00 55.58 80 THR L N 1
ATOM 634 C CA . THR A 1 84 ? 27.353 -45.104 22.111 1.00 56.31 80 THR L CA 1
ATOM 635 C C . THR A 1 84 ? 26.775 -45.599 20.788 1.00 57.32 80 THR L C 1
ATOM 636 O O . THR A 1 84 ? 27.464 -45.632 19.768 1.00 59.68 80 THR L O 1
ATOM 640 N N . ASP A 1 85 ? 25.504 -45.981 20.813 1.00 55.06 81 ASP L N 1
ATOM 641 C CA . ASP A 1 85 ? 24.858 -46.579 19.650 1.00 55.84 81 ASP L CA 1
ATOM 642 C C . ASP A 1 85 ? 24.476 -45.550 18.590 1.00 58.59 81 ASP L C 1
ATOM 643 O O . ASP A 1 85 ? 23.856 -45.893 17.585 1.00 63.46 81 ASP L O 1
ATOM 648 N N . ASP A 1 86 ? 24.845 -44.293 18.816 1.00 63.62 82 ASP L N 1
ATOM 649 C CA . ASP A 1 86 ? 24.555 -43.232 17.858 1.00 43.05 82 ASP L CA 1
ATOM 650 C C . ASP A 1 86 ? 25.649 -43.131 16.796 1.00 49.54 82 ASP L C 1
ATOM 651 O O . ASP A 1 86 ? 25.493 -42.427 15.798 1.00 46.03 82 ASP L O 1
ATOM 656 N N . ALA A 1 87 ? 26.756 -43.836 17.019 1.00 36.66 83 ALA L N 1
ATOM 657 C CA . ALA A 1 87 ? 27.847 -43.871 16.051 1.00 52.66 83 ALA L CA 1
ATOM 658 C C . ALA A 1 87 ? 27.415 -44.597 14.781 1.00 52.73 83 ALA L C 1
ATOM 659 O O . ALA A 1 87 ? 27.082 -45.784 14.816 1.00 53.30 83 ALA L O 1
ATOM 661 N N . ALA A 1 88 ? 27.435 -43.870 13.666 1.00 48.82 84 ALA L N 1
ATOM 662 C CA . ALA A 1 88 ? 26.938 -44.356 12.384 1.00 38.35 84 ALA L CA 1
ATOM 663 C C . ALA A 1 88 ? 27.280 -43.338 11.312 1.00 46.33 84 ALA L C 1
ATOM 664 O O . ALA A 1 88 ? 27.837 -42.283 11.607 1.00 46.07 84 ALA L O 1
ATOM 666 N N . THR A 1 89 ? 26.937 -43.645 10.066 1.00 41.01 85 THR L N 1
ATOM 667 C CA . THR A 1 89 ? 26.996 -42.641 9.013 1.00 37.95 85 THR L CA 1
ATOM 668 C C . THR A 1 89 ? 25.583 -42.142 8.745 1.00 41.52 85 THR L C 1
ATOM 669 O O . THR A 1 89 ? 24.644 -42.933 8.671 1.00 41.26 85 THR L O 1
ATOM 673 N N . TYR A 1 90 ? 25.433 -40.827 8.629 1.00 40.25 86 TYR L N 1
ATOM 674 C CA . TYR A 1 90 ? 24.129 -40.225 8.396 1.00 36.29 86 TYR L CA 1
ATOM 675 C C . TYR A 1 90 ? 24.050 -39.624 7.004 1.00 42.69 86 TYR L C 1
ATOM 676 O O . TYR A 1 90 ? 24.980 -38.949 6.553 1.00 36.75 86 TYR L O 1
ATOM 685 N N . TYR A 1 91 ? 22.938 -39.894 6.327 1.00 46.89 87 TYR L N 1
ATOM 686 C CA . TYR A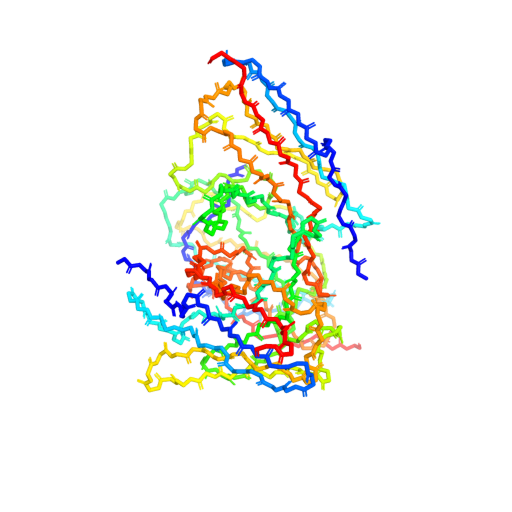 1 91 ? 22.703 -39.402 4.975 1.00 39.95 87 TYR L CA 1
ATOM 687 C C . TYR A 1 91 ? 21.398 -38.628 4.916 1.00 37.26 87 TYR L C 1
ATOM 688 O O . TYR A 1 91 ? 20.390 -39.051 5.474 1.00 44.46 87 TYR L O 1
ATOM 697 N N . CYS A 1 92 ? 21.414 -37.499 4.227 1.00 36.81 88 CYS L N 1
ATOM 698 C CA . CYS A 1 92 ? 20.173 -36.827 3.894 1.00 44.16 88 CYS L CA 1
ATOM 699 C C . CYS A 1 92 ? 19.806 -37.223 2.470 1.00 38.43 88 CYS L C 1
ATOM 700 O O . CYS A 1 92 ? 20.669 -37.610 1.685 1.00 39.96 88 CYS L O 1
ATOM 703 N N . GLN A 1 93 ? 18.526 -37.139 2.142 1.00 39.57 89 GLN L N 1
ATOM 704 C CA . GLN A 1 93 ? 18.059 -37.508 0.815 1.00 39.89 89 GLN L CA 1
ATOM 705 C C . GLN A 1 93 ? 16.893 -36.613 0.473 1.00 37.20 89 GLN L C 1
ATOM 706 O O . GLN A 1 93 ? 16.128 -36.231 1.353 1.00 40.03 89 GLN L O 1
ATOM 712 N N . GLN A 1 94 ? 16.756 -36.264 -0.799 1.00 40.75 90 GLN L N 1
ATOM 713 C CA . GLN A 1 94 ? 15.609 -35.480 -1.226 1.00 38.19 90 GLN L CA 1
ATOM 714 C C . GLN A 1 94 ? 14.827 -36.238 -2.286 1.00 39.30 90 GLN L C 1
ATOM 715 O O . GLN A 1 94 ? 15.384 -37.059 -3.012 1.00 40.27 90 GLN L O 1
ATOM 721 N N . ASN A 1 95 ? 13.530 -35.973 -2.363 1.00 32.06 91 ASN L N 1
ATOM 722 C CA . ASN A 1 95 ? 12.735 -36.473 -3.470 1.00 35.79 91 ASN L CA 1
ATOM 723 C C . ASN A 1 95 ? 11.787 -35.395 -3.975 1.00 45.99 91 ASN L C 1
ATOM 724 O O . ASN A 1 95 ? 10.725 -35.683 -4.531 1.00 41.27 91 ASN L O 1
ATOM 729 N N . ASN A 1 96 ? 12.186 -34.142 -3.782 1.00 44.29 92 ASN L N 1
ATOM 730 C CA . ASN A 1 96 ? 11.420 -33.027 -4.316 1.00 47.45 92 ASN L CA 1
ATOM 731 C C . ASN A 1 96 ? 11.415 -33.022 -5.843 1.00 46.08 92 ASN L C 1
ATOM 732 O O . ASN A 1 96 ? 10.486 -32.511 -6.468 1.00 49.77 92 ASN L O 1
ATOM 737 N N . GLU A 1 97 ? 12.453 -33.594 -6.444 1.00 40.88 93 GLU L N 1
ATOM 738 C CA . GLU A 1 97 ? 12.458 -33.775 -7.890 1.00 52.29 93 GLU L CA 1
ATOM 739 C C . GLU A 1 97 ? 13.332 -34.947 -8.334 1.00 52.62 93 GLU L C 1
ATOM 740 O O . GLU A 1 97 ? 14.350 -35.250 -7.708 1.00 54.67 93 GLU L O 1
ATOM 746 N N . ASP A 1 98 ? 12.913 -35.611 -9.408 1.00 43.57 94 ASP L N 1
ATOM 747 C CA . ASP A 1 98 ? 13.678 -36.714 -9.982 1.00 42.34 94 ASP L CA 1
ATOM 748 C C . ASP A 1 98 ? 14.962 -36.207 -10.651 1.00 47.69 94 ASP L C 1
ATOM 749 O O . ASP A 1 98 ? 14.967 -35.133 -11.252 1.00 51.69 94 ASP L O 1
ATOM 754 N N . PRO A 1 99 ? 16.062 -36.970 -10.533 1.00 41.29 95 PRO L N 1
ATOM 755 C CA . PRO A 1 99 ? 16.143 -38.222 -9.775 1.00 46.44 95 PRO L CA 1
ATOM 756 C C . PRO A 1 99 ? 16.392 -37.942 -8.300 1.00 46.67 95 PRO L C 1
ATOM 757 O O . PRO A 1 99 ? 16.964 -36.902 -7.973 1.00 39.12 95 PRO L O 1
ATOM 761 N N . TYR A 1 100 ? 15.960 -38.848 -7.426 1.00 51.62 96 TYR L N 1
ATOM 762 C CA . TYR A 1 100 ? 16.234 -38.704 -6.003 1.00 35.30 96 TYR L CA 1
ATOM 763 C C . TYR A 1 100 ? 17.740 -38.634 -5.838 1.00 40.74 96 TYR L C 1
ATOM 764 O O . TYR A 1 100 ? 18.475 -39.320 -6.546 1.00 38.43 96 TYR L O 1
ATOM 773 N N . THR A 1 101 ? 18.198 -37.804 -4.909 1.00 40.24 97 THR L N 1
ATOM 774 C CA . THR A 1 101 ? 19.623 -37.689 -4.643 1.00 46.59 97 THR L CA 1
ATOM 775 C C . THR A 1 101 ? 19.899 -37.803 -3.155 1.00 39.39 97 THR L C 1
ATOM 776 O O . THR A 1 101 ? 19.056 -37.455 -2.331 1.00 38.33 97 THR L O 1
ATOM 780 N N . PHE A 1 102 ? 21.084 -38.308 -2.831 1.00 33.39 98 PHE L N 1
ATOM 781 C CA . PHE A 1 102 ? 21.528 -38.471 -1.456 1.00 38.23 98 PHE L CA 1
ATOM 782 C C . PHE A 1 102 ? 22.735 -37.574 -1.178 1.00 42.38 98 PHE L C 1
ATOM 783 O O . PHE A 1 102 ? 23.542 -37.318 -2.073 1.00 35.73 98 PHE L O 1
ATOM 791 N N . GLY A 1 103 ? 22.864 -37.107 0.061 1.00 36.35 99 GLY L N 1
ATOM 792 C CA . GLY A 1 103 ? 24.066 -36.405 0.481 1.00 37.46 99 GLY L CA 1
ATOM 793 C C . GLY A 1 103 ? 25.244 -37.366 0.548 1.00 41.09 99 GLY L C 1
ATOM 794 O O . GLY A 1 103 ? 25.060 -38.583 0.523 1.00 38.21 99 GLY L O 1
ATOM 795 N N . GLY A 1 104 ? 26.456 -36.827 0.636 1.00 42.80 100 GLY L N 1
ATOM 796 C CA . GLY A 1 104 ? 27.657 -37.647 0.615 1.00 30.96 100 GLY L CA 1
ATOM 797 C C . GLY A 1 104 ? 27.886 -38.505 1.852 1.00 42.59 100 GLY L C 1
ATOM 798 O O . GLY A 1 104 ? 28.721 -39.411 1.841 1.00 41.92 100 GLY L O 1
ATOM 799 N N . GLY A 1 105 ? 27.149 -38.223 2.922 1.00 37.67 101 GLY L N 1
ATOM 800 C CA . GLY A 1 105 ? 27.276 -38.979 4.154 1.00 41.67 101 GLY L CA 1
ATOM 801 C C . GLY A 1 105 ? 28.203 -38.336 5.167 1.00 48.36 101 GLY L C 1
ATOM 802 O O . GLY A 1 105 ? 29.284 -37.860 4.822 1.00 43.27 101 GLY L O 1
ATOM 803 N N . THR A 1 106 ? 27.769 -38.328 6.424 1.00 52.48 102 THR L N 1
ATOM 804 C CA . THR A 1 106 ? 28.562 -37.805 7.532 1.00 37.48 102 THR L CA 1
ATOM 805 C C . THR A 1 106 ? 28.755 -38.905 8.573 1.00 43.16 102 THR L C 1
ATOM 806 O O . THR A 1 106 ? 27.782 -39.477 9.066 1.00 43.74 102 THR L O 1
ATOM 810 N N . LYS A 1 107 ? 30.006 -39.211 8.904 1.00 39.95 103 LYS L N 1
ATOM 811 C CA . LYS A 1 107 ? 30.279 -40.297 9.841 1.00 42.29 103 LYS L CA 1
ATOM 812 C C . LYS A 1 107 ? 30.525 -39.800 11.263 1.00 42.59 103 LYS L C 1
ATOM 813 O O . LYS A 1 107 ? 31.463 -39.056 11.523 1.00 50.32 103 LYS L O 1
ATOM 819 N N . LEU A 1 108 ? 29.671 -40.228 12.181 1.00 44.61 104 LEU L N 1
ATOM 820 C CA . LEU A 1 108 ? 29.749 -39.795 13.564 1.00 36.58 104 LEU L CA 1
ATOM 821 C C . LEU A 1 108 ? 30.415 -40.844 14.450 1.00 43.77 104 LEU L C 1
ATOM 822 O O . LEU A 1 108 ? 30.023 -42.008 14.439 1.00 48.07 104 LEU L O 1
ATOM 827 N N . GLU A 1 109 ? 31.423 -40.425 15.212 1.00 50.92 105 GLU L N 1
ATOM 828 C CA . GLU A 1 109 ? 32.068 -41.295 16.196 1.00 54.41 105 GLU L CA 1
ATOM 829 C C . GLU A 1 109 ? 31.813 -40.786 17.612 1.00 53.23 105 GLU L C 1
ATOM 830 O O . GLU A 1 109 ? 31.506 -39.615 17.809 1.00 56.61 105 GLU L O 1
ATOM 836 N N . ILE A 1 110 ? 31.942 -41.668 18.596 1.00 63.78 106 ILE L N 1
ATOM 837 C CA . ILE A 1 110 ? 31.715 -41.291 19.986 1.00 65.59 106 ILE L CA 1
ATOM 838 C C . ILE A 1 110 ? 32.987 -41.457 20.802 1.00 67.74 106 ILE L C 1
ATOM 839 O O . ILE A 1 110 ? 33.653 -42.488 20.716 1.00 66.77 106 ILE L O 1
ATOM 844 N N . LYS A 1 111 ? 33.325 -40.435 21.584 1.00 69.35 107 LYS L N 1
ATOM 845 C CA . LYS A 1 111 ? 34.461 -40.506 22.501 1.00 76.53 107 LYS L CA 1
ATOM 846 C C . LYS A 1 111 ? 34.016 -40.855 23.920 1.00 72.08 107 LYS L C 1
ATOM 847 O O . LYS A 1 111 ? 33.077 -40.256 24.455 1.00 60.56 107 LYS L O 1
ATOM 853 N N . GLY A 1 112 ? 34.697 -41.823 24.528 1.00 78.31 108 GLY L N 1
ATOM 854 C CA . GLY A 1 112 ? 34.375 -42.247 25.879 1.00 87.79 108 GLY L CA 1
ATOM 855 C C . GLY A 1 112 ? 33.589 -43.544 25.921 1.00 79.69 108 GLY L C 1
ATOM 856 O O . GLY A 1 112 ? 32.363 -43.546 25.793 1.00 75.06 108 GLY L O 1
ATOM 857 N N . GLN B 2 1 ? 5.611 -58.703 10.403 1.00 94.61 1 GLN H N 1
ATOM 858 C CA . GLN B 2 1 ? 6.942 -58.126 10.252 1.00 79.74 1 GLN H CA 1
ATOM 859 C C . GLN B 2 1 ? 7.396 -58.118 8.796 1.00 79.99 1 GLN H C 1
ATOM 860 O O . GLN B 2 1 ? 7.463 -59.161 8.143 1.00 67.00 1 GLN H O 1
ATOM 866 N N . VAL B 2 2 ? 7.718 -56.929 8.300 1.00 77.34 2 VAL H N 1
ATOM 867 C CA . VAL B 2 2 ? 8.067 -56.743 6.898 1.00 59.15 2 VAL H CA 1
ATOM 868 C C . VAL B 2 2 ? 9.513 -57.129 6.604 1.00 58.12 2 VAL H C 1
ATOM 869 O O . VAL B 2 2 ? 10.434 -56.707 7.302 1.00 67.24 2 VAL H O 1
ATOM 873 N N . GLN B 2 3 ? 9.710 -57.937 5.568 1.00 49.36 3 GLN H N 1
ATOM 874 C CA . GLN B 2 3 ? 11.051 -58.337 5.163 1.00 57.66 3 GLN H CA 1
ATOM 875 C C . GLN B 2 3 ? 11.224 -58.236 3.649 1.00 52.72 3 GLN H C 1
ATOM 876 O O . GLN B 2 3 ? 10.367 -58.680 2.886 1.00 46.65 3 GLN H O 1
ATOM 882 N N . LEU B 2 4 ? 12.322 -57.622 3.224 1.00 50.47 4 LEU H N 1
ATOM 883 C CA . LEU B 2 4 ? 12.695 -57.599 1.814 1.00 54.95 4 LEU H CA 1
ATOM 884 C C . LEU B 2 4 ? 14.008 -58.354 1.661 1.00 56.54 4 LEU H C 1
ATOM 885 O O . LEU B 2 4 ? 15.071 -57.841 2.007 1.00 49.67 4 LEU H O 1
ATOM 890 N N . LEU B 2 5 ? 13.933 -59.579 1.153 1.00 56.86 5 LEU H N 1
ATOM 891 C CA . LEU B 2 5 ? 15.106 -60.442 1.108 1.00 51.69 5 LEU H CA 1
ATOM 892 C C . LEU B 2 5 ? 15.813 -60.407 -0.237 1.00 35.77 5 LEU H C 1
ATOM 893 O O . LEU B 2 5 ? 15.194 -60.561 -1.290 1.00 50.98 5 LEU H O 1
ATOM 898 N N . GLN B 2 6 ? 17.122 -60.189 -0.184 1.00 42.53 6 GLN H N 1
ATOM 899 C CA . GLN B 2 6 ? 17.964 -60.203 -1.368 1.00 45.20 6 GLN H CA 1
ATOM 900 C C . GLN B 2 6 ? 19.093 -61.199 -1.148 1.00 50.81 6 GLN H C 1
ATOM 901 O O . GLN B 2 6 ? 19.508 -61.425 -0.012 1.00 50.95 6 GLN H O 1
ATOM 907 N N . PRO B 2 7 ? 19.599 -61.800 -2.235 1.00 47.78 7 PRO H N 1
ATOM 908 C CA . PRO B 2 7 ? 20.805 -62.626 -2.127 1.00 47.78 7 PRO H CA 1
ATOM 909 C C . PRO B 2 7 ? 21.996 -61.803 -1.625 1.00 53.32 7 PRO H C 1
ATOM 910 O O . PRO B 2 7 ? 22.095 -60.614 -1.920 1.00 47.31 7 PRO H O 1
ATOM 914 N N . GLY B 2 8 ? 22.889 -62.432 -0.872 1.00 50.27 8 GLY H N 1
ATOM 915 C CA . GLY B 2 8 ? 23.977 -61.714 -0.237 1.00 41.66 8 GLY H CA 1
ATOM 916 C C . GLY B 2 8 ? 25.040 -61.193 -1.182 1.00 49.68 8 GLY H C 1
ATOM 917 O O . GLY B 2 8 ? 25.618 -60.127 -0.953 1.00 50.21 8 GLY H O 1
ATOM 918 N N . ALA B 2 9 ? 25.316 -61.939 -2.245 1.00 43.83 9 ALA H N 1
ATOM 919 C CA . ALA B 2 9 ? 26.404 -61.558 -3.137 1.00 52.45 9 ALA H CA 1
ATOM 920 C C . ALA B 2 9 ? 26.195 -62.010 -4.573 1.00 48.79 9 ALA H C 1
ATOM 921 O O . ALA B 2 9 ? 25.506 -62.992 -4.835 1.00 53.10 9 ALA H O 1
ATOM 923 N N . GLU B 2 10 ? 26.792 -61.270 -5.499 1.00 49.05 10 GLU H N 1
ATOM 924 C CA . GLU B 2 10 ? 26.856 -61.683 -6.891 1.00 52.56 10 GLU H CA 1
ATOM 925 C C . GLU B 2 10 ? 28.241 -61.363 -7.408 1.00 51.53 10 GLU H C 1
ATOM 926 O O . GLU B 2 10 ? 28.805 -60.311 -7.103 1.00 51.70 10 GLU H O 1
ATOM 932 N N . LEU B 2 11 ? 28.792 -62.288 -8.180 1.00 56.71 11 LEU H N 1
ATOM 933 C CA . LEU B 2 11 ? 30.070 -62.080 -8.832 1.00 58.21 11 LEU H CA 1
ATOM 934 C C . LEU B 2 11 ? 29.835 -62.173 -10.331 1.00 63.92 11 LEU H C 1
ATOM 935 O O . LEU B 2 11 ? 29.520 -63.243 -10.853 1.00 63.23 11 LEU H O 1
ATOM 940 N N . VAL B 2 12 ? 29.958 -61.041 -11.015 1.00 55.24 12 VAL H N 1
ATOM 941 C CA . VAL B 2 12 ? 29.681 -60.982 -12.447 1.00 67.33 12 VAL H CA 1
ATOM 942 C C . VAL B 2 12 ? 30.849 -60.371 -13.213 1.00 61.28 12 VAL H C 1
ATOM 943 O O . VAL B 2 12 ? 31.587 -59.547 -12.677 1.00 55.10 12 VAL H O 1
ATOM 947 N N . LYS B 2 13 ? 31.017 -60.787 -14.464 1.00 64.86 13 LYS H N 1
ATOM 948 C CA . LYS B 2 13 ? 32.131 -60.313 -15.280 1.00 59.65 13 LYS H CA 1
ATOM 949 C C . LYS B 2 13 ? 31.805 -58.955 -15.897 1.00 51.02 13 LYS H C 1
ATOM 950 O O . LYS B 2 13 ? 30.640 -58.640 -16.118 1.00 54.45 13 LYS H O 1
ATOM 956 N N . PRO B 2 14 ? 32.835 -58.142 -16.164 1.00 48.43 14 PRO H N 1
ATOM 957 C CA . PRO B 2 14 ? 32.637 -56.858 -16.849 1.00 51.97 14 PRO H CA 1
ATOM 958 C C . PRO B 2 14 ? 31.932 -57.048 -18.189 1.00 60.40 14 PRO H C 1
ATOM 959 O O . PRO B 2 14 ? 32.202 -58.024 -18.887 1.00 64.08 14 PRO H O 1
ATOM 963 N N . GLY B 2 15 ? 31.030 -56.135 -18.535 1.00 66.39 15 GLY H N 1
ATOM 964 C CA . GLY B 2 15 ? 30.304 -56.222 -19.789 1.00 64.07 15 GLY H CA 1
ATOM 965 C C . GLY B 2 15 ? 29.115 -57.165 -19.745 1.00 63.91 15 GLY H C 1
ATOM 966 O O . GLY B 2 15 ? 28.215 -57.073 -20.580 1.00 74.80 15 GLY H O 1
ATOM 967 N N . ALA B 2 16 ? 29.108 -58.075 -18.775 1.00 51.12 16 ALA H N 1
ATOM 968 C CA . ALA B 2 16 ? 27.982 -58.985 -18.598 1.00 59.57 16 ALA H CA 1
ATOM 969 C C . ALA B 2 16 ? 26.763 -58.249 -18.063 1.00 53.66 16 ALA H C 1
ATOM 970 O O . ALA B 2 16 ? 26.785 -57.035 -17.868 1.00 57.48 16 ALA H O 1
ATOM 972 N N . SER B 2 17 ? 25.699 -59.001 -17.824 1.00 59.19 17 SER H N 1
ATOM 973 C CA . SER B 2 17 ? 24.473 -58.450 -17.276 1.00 59.30 17 SER H CA 1
ATOM 974 C C . SER B 2 17 ? 24.145 -59.165 -15.965 1.00 61.16 17 SER H C 1
ATOM 975 O O . SER B 2 17 ? 24.571 -60.301 -15.749 1.00 60.81 17 SER H O 1
ATOM 978 N N . MET B 2 18 ? 23.402 -58.502 -15.084 1.00 51.20 18 MET H N 1
ATOM 979 C CA . MET B 2 18 ? 22.950 -59.146 -13.854 1.00 53.82 18 MET H CA 1
ATOM 980 C C . MET B 2 18 ? 21.478 -58.860 -13.593 1.00 55.83 18 MET H C 1
ATOM 981 O O . MET B 2 18 ? 20.949 -57.839 -14.026 1.00 50.90 18 MET H O 1
ATOM 986 N N . LYS B 2 19 ? 20.819 -59.776 -12.892 1.00 49.01 19 LYS H N 1
ATOM 987 C CA . LYS B 2 19 ? 19.424 -59.598 -12.526 1.00 52.04 19 LYS H CA 1
ATOM 988 C C . LYS B 2 19 ? 19.246 -59.869 -11.038 1.00 53.77 19 LYS H C 1
ATOM 989 O O . LYS B 2 19 ? 19.313 -61.017 -10.594 1.00 54.84 19 LYS H O 1
ATOM 995 N N . LEU B 2 20 ? 19.023 -58.804 -10.274 1.00 42.43 20 LEU H N 1
ATOM 996 C CA . LEU B 2 20 ? 18.930 -58.906 -8.820 1.00 45.78 20 LEU H CA 1
ATOM 997 C C . LEU B 2 20 ? 17.488 -59.047 -8.363 1.00 42.57 20 LEU H C 1
ATOM 998 O O . LEU B 2 20 ? 16.593 -58.407 -8.904 1.00 53.27 20 LEU H O 1
ATOM 1003 N N . SER B 2 21 ? 17.271 -59.883 -7.356 1.00 41.59 21 SER H N 1
ATOM 1004 C CA . SER B 2 21 ? 15.926 -60.138 -6.870 1.00 41.31 21 SER H CA 1
ATOM 1005 C C . SER B 2 21 ? 15.689 -59.537 -5.493 1.00 47.58 21 SER H C 1
ATOM 1006 O O . SER B 2 21 ? 16.610 -59.396 -4.688 1.00 49.38 21 SER H O 1
ATOM 1009 N N . CYS B 2 22 ? 14.433 -59.197 -5.234 1.00 41.64 22 CYS H N 1
ATOM 1010 C CA . CYS B 2 22 ? 14.015 -58.669 -3.954 1.00 38.36 22 CYS H CA 1
ATOM 1011 C C . CYS B 2 22 ? 12.701 -59.350 -3.588 1.00 53.00 22 CYS H C 1
ATOM 1012 O O . CYS B 2 22 ? 11.657 -59.087 -4.190 1.00 49.37 22 CYS H O 1
ATOM 1015 N N . LYS B 2 23 ? 12.765 -60.250 -2.615 1.00 54.44 23 LYS H N 1
ATOM 1016 C CA . LYS B 2 23 ? 11.606 -61.051 -2.245 1.00 49.04 23 LYS H CA 1
ATOM 1017 C C . LYS B 2 23 ? 10.916 -60.474 -1.023 1.00 50.92 23 LYS H C 1
ATOM 1018 O O . LYS B 2 23 ? 11.452 -60.511 0.087 1.00 65.67 23 LYS H O 1
ATOM 1024 N N . ALA B 2 24 ? 9.721 -59.938 -1.237 1.00 44.53 24 ALA H N 1
ATOM 1025 C CA . ALA B 2 24 ? 8.979 -59.269 -0.178 1.00 45.50 24 ALA H CA 1
ATOM 1026 C C . ALA B 2 24 ? 8.088 -60.230 0.612 1.00 57.68 24 ALA H C 1
ATOM 1027 O O . ALA B 2 24 ? 7.535 -61.185 0.059 1.00 50.64 24 ALA H O 1
ATOM 1029 N N . SER B 2 25 ? 7.957 -59.969 1.909 1.00 45.19 25 SER H N 1
ATOM 1030 C CA . SER B 2 25 ? 7.060 -60.738 2.763 1.00 49.55 25 SER H CA 1
ATOM 1031 C C . SER B 2 25 ? 6.584 -59.896 3.938 1.00 43.74 25 SER H C 1
ATOM 1032 O O . SER B 2 25 ? 7.245 -58.939 4.331 1.00 51.94 25 SER H O 1
ATOM 1035 N N . GLY B 2 26 ? 5.429 -60.252 4.489 1.00 46.37 26 GLY H N 1
ATOM 1036 C CA . GLY B 2 26 ? 4.907 -59.579 5.663 1.00 48.63 26 GLY H CA 1
ATOM 1037 C C . GLY B 2 26 ? 3.899 -58.494 5.343 1.00 54.64 26 GLY H C 1
ATOM 1038 O O . GLY B 2 26 ? 3.369 -57.843 6.247 1.00 49.92 26 GLY H O 1
ATOM 1039 N N . TYR B 2 27 ? 3.629 -58.294 4.058 1.00 36.29 27 TYR H N 1
ATOM 1040 C CA . TYR B 2 27 ? 2.709 -57.244 3.647 1.00 47.09 27 TYR H CA 1
ATOM 1041 C C . TYR B 2 27 ? 2.177 -57.521 2.252 1.00 47.20 27 TYR H C 1
ATOM 1042 O O . TYR B 2 27 ? 2.687 -58.399 1.557 1.00 45.54 27 TYR H O 1
ATOM 1051 N N . THR B 2 28 ? 1.151 -56.775 1.848 1.00 42.80 28 THR H N 1
ATOM 1052 C CA . THR B 2 28 ? 0.630 -56.867 0.489 1.00 36.78 28 THR H CA 1
ATOM 1053 C C . THR B 2 28 ? 1.596 -56.189 -0.476 1.00 40.60 28 THR H C 1
ATOM 1054 O O . THR B 2 28 ? 1.651 -54.963 -0.559 1.00 54.71 28 THR H O 1
ATOM 1058 N N . PHE B 2 29 ? 2.349 -57.009 -1.198 1.00 45.36 29 PHE H N 1
ATOM 1059 C CA . PHE B 2 29 ? 3.405 -56.560 -2.103 1.00 45.22 29 PHE H CA 1
ATOM 1060 C C . PHE B 2 29 ? 2.963 -55.485 -3.093 1.00 44.86 29 PHE H C 1
ATOM 1061 O O . PHE B 2 29 ? 3.696 -54.529 -3.345 1.00 60.80 29 PHE H O 1
ATOM 1069 N N . THR B 2 30 ? 1.764 -55.634 -3.643 1.00 43.26 30 THR H N 1
ATOM 1070 C CA . THR B 2 30 ? 1.284 -54.726 -4.682 1.00 47.30 30 THR H CA 1
ATOM 1071 C C . THR B 2 30 ? 0.719 -53.428 -4.125 1.00 42.11 30 THR H C 1
ATOM 1072 O O . THR B 2 30 ? 0.240 -52.587 -4.881 1.00 48.49 30 THR H O 1
ATOM 1076 N N . ASN B 2 31 ? 0.760 -53.270 -2.806 1.00 43.19 31 ASN H N 1
ATOM 1077 C CA . ASN B 2 31 ? 0.264 -52.049 -2.175 1.00 40.25 31 ASN H CA 1
ATOM 1078 C C . ASN B 2 31 ? 1.310 -50.940 -2.029 1.00 53.90 31 ASN H C 1
ATOM 1079 O O . ASN B 2 31 ? 0.973 -49.815 -1.666 1.00 47.48 31 ASN H O 1
ATOM 1084 N N . TRP B 2 32 ? 2.572 -51.263 -2.307 1.00 45.20 32 TRP H N 1
ATOM 1085 C CA . TRP B 2 32 ? 3.671 -50.325 -2.097 1.00 44.85 32 TRP H CA 1
ATOM 1086 C C . TRP B 2 32 ? 4.650 -50.327 -3.271 1.00 41.27 32 TRP H C 1
ATOM 1087 O O . TRP B 2 32 ? 4.935 -51.376 -3.842 1.00 40.65 32 TRP H O 1
ATOM 1098 N N . TRP B 2 33 ? 5.178 -49.156 -3.619 1.00 36.53 33 TRP H N 1
ATOM 1099 C CA . TRP B 2 33 ? 6.182 -49.063 -4.675 1.00 30.34 33 TRP H CA 1
ATOM 1100 C C . TRP B 2 33 ? 7.512 -49.624 -4.193 1.00 43.82 33 TRP H C 1
ATOM 1101 O O . TRP B 2 33 ? 7.806 -49.630 -2.994 1.00 43.60 33 TRP H O 1
ATOM 1112 N N . MET B 2 34 ? 8.333 -50.069 -5.133 1.00 44.15 34 MET H N 1
ATOM 1113 C CA . MET B 2 34 ? 9.662 -50.543 -4.791 1.00 48.50 34 MET H CA 1
ATOM 1114 C C . MET B 2 34 ? 10.697 -49.692 -5.501 1.00 40.65 34 MET H C 1
ATOM 1115 O O . MET B 2 34 ? 10.578 -49.438 -6.697 1.00 40.69 34 MET H O 1
ATOM 1120 N N . HIS B 2 35 ? 11.702 -49.247 -4.753 1.00 41.52 35 HIS H N 1
ATOM 1121 C CA . HIS B 2 35 ? 12.799 -48.455 -5.302 1.00 42.53 35 HIS H CA 1
ATOM 1122 C C . HIS B 2 35 ? 14.088 -49.257 -5.238 1.00 45.49 35 HIS H C 1
ATOM 1123 O O . HIS B 2 35 ? 14.189 -50.222 -4.483 1.00 42.24 35 HIS H O 1
ATOM 1130 N N . TRP B 2 36 ? 15.080 -48.845 -6.016 1.00 36.86 36 TRP H N 1
ATOM 1131 C CA . TRP B 2 36 ? 16.399 -49.460 -5.947 1.00 40.25 36 TRP H CA 1
ATOM 1132 C C . TRP B 2 36 ? 17.472 -48.402 -5.719 1.00 37.43 36 TRP H C 1
ATOM 1133 O O . TRP B 2 36 ? 17.456 -47.339 -6.334 1.00 42.07 36 TRP H O 1
ATOM 1144 N N . VAL B 2 37 ? 18.398 -48.700 -4.816 1.00 39.77 37 VAL H N 1
ATOM 1145 C CA . VAL B 2 37 ? 19.445 -47.764 -4.434 1.00 37.81 37 VAL H CA 1
ATOM 1146 C C . VAL B 2 37 ? 20.728 -48.557 -4.264 1.00 41.83 37 VAL H C 1
ATOM 1147 O O . VAL B 2 37 ? 20.700 -49.679 -3.754 1.00 43.07 37 VAL H O 1
ATOM 1151 N N . ARG B 2 38 ? 21.852 -47.991 -4.692 1.00 38.20 38 ARG H N 1
ATOM 1152 C CA . ARG B 2 38 ? 23.132 -48.663 -4.505 1.00 41.22 38 ARG H CA 1
ATOM 1153 C C . ARG B 2 38 ? 24.109 -47.844 -3.670 1.00 48.55 38 ARG H C 1
ATOM 1154 O O . ARG B 2 38 ? 24.080 -46.610 -3.679 1.00 44.51 38 ARG H O 1
ATOM 1162 N N . LEU B 2 39 ? 24.969 -48.548 -2.943 1.00 40.28 39 LEU H N 1
ATOM 1163 C CA . LEU B 2 39 ? 25.985 -47.910 -2.119 1.00 41.81 39 LEU H CA 1
ATOM 1164 C C . LEU B 2 39 ? 27.370 -48.319 -2.597 1.00 45.36 39 LEU H C 1
ATOM 1165 O O . LEU B 2 39 ? 27.745 -49.489 -2.522 1.00 55.45 39 LEU H O 1
ATOM 1170 N N . ARG B 2 40 ? 28.117 -47.350 -3.108 1.00 53.17 40 ARG H N 1
ATOM 1171 C CA . ARG B 2 40 ? 29.487 -47.588 -3.531 1.00 56.02 40 ARG H CA 1
ATOM 1172 C C . ARG B 2 40 ? 30.451 -47.127 -2.447 1.00 57.45 40 ARG H C 1
ATOM 1173 O O . ARG B 2 40 ? 30.191 -46.137 -1.762 1.00 56.41 40 ARG H O 1
ATOM 1181 N N . PRO B 2 41 ? 31.563 -47.857 -2.278 1.00 81.60 41 PRO H N 1
ATOM 1182 C CA . PRO B 2 41 ? 32.554 -47.529 -1.246 1.00 80.07 41 PRO H CA 1
ATOM 1183 C C . PRO B 2 41 ? 33.105 -46.115 -1.412 1.00 73.54 41 PRO H C 1
ATOM 1184 O O . PRO B 2 41 ? 33.659 -45.782 -2.459 1.00 72.54 41 PRO H O 1
ATOM 1188 N N . GLY B 2 42 ? 32.924 -45.289 -0.387 1.00 65.05 42 GLY H N 1
ATOM 1189 C CA . GLY B 2 42 ? 33.443 -43.936 -0.394 1.00 48.48 42 GLY H CA 1
ATOM 1190 C C . GLY B 2 42 ? 32.795 -42.997 -1.395 1.00 68.24 42 GLY H C 1
ATOM 1191 O O . GLY B 2 42 ? 33.305 -41.903 -1.636 1.00 78.39 42 GLY H O 1
ATOM 1192 N N . ARG B 2 43 ? 31.674 -43.409 -1.981 1.00 67.60 43 ARG H N 1
ATOM 1193 C CA . ARG B 2 43 ? 30.990 -42.571 -2.967 1.00 64.43 43 ARG H CA 1
ATOM 1194 C C . ARG B 2 43 ? 29.510 -42.350 -2.651 1.00 63.84 43 ARG H C 1
ATOM 1195 O O . ARG B 2 43 ? 28.796 -41.686 -3.405 1.00 72.49 43 ARG H O 1
ATOM 1203 N N . GLY B 2 44 ? 29.058 -42.907 -1.534 1.00 49.55 44 GLY H N 1
ATOM 1204 C CA . GLY B 2 44 ? 27.718 -42.653 -1.046 1.00 50.44 44 GLY H CA 1
ATOM 1205 C C . GLY B 2 44 ? 26.620 -43.455 -1.720 1.00 57.41 44 GLY H C 1
ATOM 1206 O O . GLY B 2 44 ? 26.874 -44.476 -2.365 1.00 56.02 44 GLY H O 1
ATOM 1207 N N . LEU B 2 45 ? 25.389 -42.981 -1.559 1.00 46.10 45 LEU H N 1
ATOM 1208 C CA . LEU B 2 45 ? 24.209 -43.674 -2.058 1.00 40.29 45 LEU H CA 1
ATOM 1209 C C . LEU B 2 45 ? 23.711 -43.064 -3.360 1.00 40.05 45 LEU H C 1
ATOM 1210 O O . LEU B 2 45 ? 23.736 -41.845 -3.540 1.00 52.99 45 LEU H O 1
ATOM 1215 N N . GLU B 2 46 ? 23.245 -43.920 -4.259 1.00 42.44 46 GLU H N 1
ATOM 1216 C CA . GLU B 2 46 ? 22.765 -43.485 -5.563 1.00 47.56 46 GLU H CA 1
ATOM 1217 C C . GLU B 2 46 ? 21.418 -44.122 -5.883 1.00 44.19 46 GLU H C 1
ATOM 1218 O O . GLU B 2 46 ? 21.241 -45.335 -5.744 1.00 43.11 46 GLU H O 1
ATOM 1224 N N . TRP B 2 47 ? 20.466 -43.300 -6.311 1.00 42.64 47 TRP H N 1
ATOM 1225 C CA . TRP B 2 47 ? 19.130 -43.786 -6.633 1.00 32.30 47 TRP H CA 1
ATOM 1226 C C . TRP B 2 47 ? 19.067 -44.282 -8.072 1.00 41.59 47 TRP H C 1
ATOM 1227 O O . TRP B 2 47 ? 19.538 -43.612 -8.992 1.00 45.28 47 TRP H O 1
ATOM 1238 N N . ILE B 2 48 ? 18.480 -45.458 -8.261 1.00 42.87 48 ILE H N 1
ATOM 1239 C CA . ILE B 2 48 ? 18.439 -46.084 -9.577 1.00 42.34 48 ILE H CA 1
ATOM 1240 C C . ILE B 2 48 ? 17.087 -45.944 -10.267 1.00 47.29 48 ILE H C 1
ATOM 1241 O O . ILE B 2 48 ? 17.019 -45.600 -11.449 1.00 43.81 48 ILE H O 1
ATOM 1246 N N . GLY B 2 49 ? 16.013 -46.211 -9.530 1.00 48.18 49 GLY H N 1
ATOM 1247 C CA . GLY B 2 49 ? 14.678 -46.117 -10.093 1.00 43.26 49 GLY H CA 1
ATOM 1248 C C . GLY B 2 49 ? 13.590 -46.586 -9.149 1.00 45.50 49 GLY H C 1
ATOM 1249 O O . GLY B 2 49 ? 13.870 -47.013 -8.026 1.00 42.14 49 GLY H O 1
ATOM 1250 N N . ARG B 2 50 ? 12.342 -46.490 -9.603 1.00 44.47 50 ARG H N 1
ATOM 1251 C CA . ARG B 2 50 ? 11.198 -46.985 -8.841 1.00 40.99 50 ARG H CA 1
ATOM 1252 C C . ARG B 2 50 ? 10.185 -47.633 -9.773 1.00 44.21 50 ARG H C 1
ATOM 1253 O O . ARG B 2 50 ? 10.132 -47.324 -10.964 1.00 42.08 50 ARG H O 1
ATOM 1261 N N . ILE B 2 51 ? 9.380 -48.528 -9.217 1.00 37.10 51 ILE H N 1
ATOM 1262 C CA . ILE B 2 51 ? 8.330 -49.197 -9.964 1.00 41.28 51 ILE H CA 1
ATOM 1263 C C . ILE B 2 51 ? 7.117 -49.410 -9.061 1.00 41.78 51 ILE H C 1
ATOM 1264 O O . ILE B 2 51 ? 7.260 -49.667 -7.866 1.00 42.62 51 ILE H O 1
ATOM 1269 N N . ASP B 2 52 ? 5.922 -49.265 -9.626 1.00 50.02 52 ASP H N 1
ATOM 1270 C CA . ASP B 2 52 ? 4.696 -49.628 -8.924 1.00 41.92 52 ASP H CA 1
ATOM 1271 C C . ASP B 2 52 ? 4.362 -51.066 -9.312 1.00 42.80 52 ASP H C 1
ATOM 1272 O O . ASP B 2 52 ? 4.015 -51.336 -10.458 1.00 52.42 52 ASP H O 1
ATOM 1277 N N . PRO B 2 53 ? 4.481 -51.999 -8.357 1.00 42.45 53 PRO H N 1
ATOM 1278 C CA . PRO B 2 53 ? 4.297 -53.423 -8.654 1.00 49.33 53 PRO H CA 1
ATOM 1279 C C . PRO B 2 53 ? 2.869 -53.718 -9.094 1.00 59.72 53 PRO H C 1
ATOM 1280 O O . PRO B 2 53 ? 2.634 -54.677 -9.830 1.00 64.36 53 PRO H O 1
ATOM 1284 N N . ASN B 2 54 ? 1.929 -52.891 -8.650 1.00 55.56 54 ASN H N 1
ATOM 1285 C CA . ASN B 2 54 ? 0.530 -53.065 -9.014 1.00 58.64 54 ASN H CA 1
ATOM 1286 C C . ASN B 2 54 ? 0.287 -52.800 -10.495 1.00 49.70 54 ASN H C 1
ATOM 1287 O O . ASN B 2 54 ? -0.435 -53.540 -11.156 1.00 60.87 54 ASN H O 1
ATOM 1292 N N . SER B 2 55 ? 0.918 -51.754 -11.015 1.00 56.29 55 SER H N 1
ATOM 1293 C CA . SER B 2 55 ? 0.585 -51.241 -12.337 1.00 43.36 55 SER H CA 1
ATOM 1294 C C . SER B 2 55 ? 1.770 -51.230 -13.295 1.00 56.50 55 SER H C 1
ATOM 1295 O O . SER B 2 55 ? 1.625 -50.845 -14.455 1.00 59.19 55 SER H O 1
ATOM 1298 N N . ASP B 2 56 ? 2.942 -51.614 -12.796 1.00 51.68 56 ASP H N 1
ATOM 1299 C CA . ASP B 2 56 ? 4.178 -51.639 -13.591 1.00 54.55 56 ASP H CA 1
ATOM 1300 C C . ASP B 2 56 ? 4.653 -50.280 -14.125 1.00 48.81 56 ASP H C 1
ATOM 1301 O O . ASP B 2 56 ? 5.562 -50.214 -14.953 1.00 56.55 56 ASP H O 1
ATOM 1306 N N . VAL B 2 57 ? 4.048 -49.202 -13.636 1.00 46.39 57 VAL H N 1
ATOM 1307 C CA . VAL B 2 57 ? 4.530 -47.856 -13.924 1.00 51.10 57 VAL H CA 1
ATOM 1308 C C . VAL B 2 57 ? 5.922 -47.679 -13.312 1.00 53.47 57 VAL H C 1
ATOM 1309 O O . VAL B 2 57 ? 6.183 -48.158 -12.208 1.00 50.97 57 VAL H O 1
ATOM 1313 N N . ASN B 2 58 ? 6.822 -47.010 -14.025 1.00 45.06 58 ASN H N 1
ATOM 1314 C CA . ASN B 2 58 ? 8.178 -46.843 -13.521 1.00 41.88 58 ASN H CA 1
ATOM 1315 C C . ASN B 2 58 ? 8.866 -45.535 -13.903 1.00 47.77 58 ASN H C 1
ATOM 1316 O O . ASN B 2 58 ? 8.389 -44.789 -14.756 1.00 58.05 58 ASN H O 1
ATOM 1321 N N . LYS B 2 59 ? 9.996 -45.277 -13.253 1.00 46.76 59 LYS H N 1
ATOM 1322 C CA . LYS B 2 59 ? 10.816 -44.109 -13.525 1.00 39.30 59 LYS H CA 1
ATOM 1323 C C . LYS B 2 59 ? 12.257 -44.451 -13.163 1.00 48.19 59 LYS H C 1
ATOM 1324 O O . LYS B 2 59 ? 12.519 -45.051 -12.117 1.00 45.75 59 LYS H O 1
ATOM 1330 N N . TYR B 2 60 ? 13.186 -44.077 -14.034 1.00 42.88 60 TYR H N 1
ATOM 1331 C CA . TYR B 2 60 ? 14.590 -44.399 -13.839 1.00 46.07 60 TYR H CA 1
ATOM 1332 C C . TYR B 2 60 ? 15.391 -43.140 -13.587 1.00 49.76 60 TYR H C 1
ATOM 1333 O O . TYR B 2 60 ? 14.983 -42.049 -13.982 1.00 46.38 60 TYR H O 1
ATOM 1342 N N . ASN B 2 61 ? 16.530 -43.294 -12.920 1.00 46.85 61 ASN H N 1
ATOM 1343 C CA . ASN B 2 61 ? 17.541 -42.253 -12.922 1.00 47.86 61 ASN H CA 1
ATOM 1344 C C . ASN B 2 61 ? 18.131 -42.270 -14.318 1.00 48.02 61 ASN H C 1
ATOM 1345 O O . ASN B 2 61 ? 18.482 -43.332 -14.827 1.00 50.56 61 ASN H O 1
ATOM 1350 N N . GLU B 2 62 ? 18.235 -41.101 -14.939 1.00 48.26 62 GLU H N 1
ATOM 1351 C CA . GLU B 2 62 ? 18.680 -41.026 -16.325 1.00 58.28 62 GLU H CA 1
ATOM 1352 C C . GLU B 2 62 ? 20.068 -41.638 -16.537 1.00 55.38 62 GLU H C 1
ATOM 1353 O O . GLU B 2 62 ? 20.373 -42.135 -17.620 1.00 55.93 62 GLU H O 1
ATOM 1359 N N . LYS B 2 63 ? 20.891 -41.622 -15.492 1.00 57.59 63 LYS H N 1
ATOM 1360 C CA . LYS B 2 63 ? 22.231 -42.209 -15.549 1.00 58.82 63 LYS H CA 1
ATOM 1361 C C . LYS B 2 63 ? 22.213 -43.716 -15.853 1.00 56.72 63 LYS H C 1
ATOM 1362 O O . LYS B 2 63 ? 23.142 -44.247 -16.463 1.00 60.60 63 LYS H O 1
ATOM 1368 N N . PHE B 2 64 ? 21.140 -44.394 -15.452 1.00 53.92 64 PHE H N 1
ATOM 1369 C CA . PHE B 2 64 ? 21.052 -45.846 -15.591 1.00 55.97 64 PHE H CA 1
ATOM 1370 C C . PHE B 2 64 ? 20.039 -46.295 -16.635 1.00 60.50 64 PHE H C 1
ATOM 1371 O O . PHE B 2 64 ? 19.925 -47.489 -16.915 1.00 60.17 64 PHE H O 1
ATOM 1379 N N . GLU B 2 65 ? 19.312 -45.339 -17.205 1.00 57.86 65 GLU H N 1
ATOM 1380 C CA . GLU B 2 65 ? 18.114 -45.628 -17.998 1.00 62.32 65 GLU H CA 1
ATOM 1381 C C . GLU B 2 65 ? 18.315 -46.551 -19.202 1.00 62.36 65 GLU H C 1
ATOM 1382 O O . GLU B 2 65 ? 17.500 -47.443 -19.443 1.00 62.06 65 GLU H O 1
ATOM 1388 N N . ASN B 2 66 ? 19.390 -46.340 -19.954 1.00 54.73 66 ASN H N 1
ATOM 1389 C CA . ASN B 2 66 ? 19.649 -47.156 -21.136 1.00 66.64 66 ASN H CA 1
ATOM 1390 C C . ASN B 2 66 ? 20.213 -48.525 -20.779 1.00 70.82 66 ASN H C 1
ATOM 1391 O O . ASN B 2 66 ? 20.501 -49.342 -21.653 1.00 79.83 66 ASN H O 1
ATOM 1396 N N . ARG B 2 67 ? 20.360 -48.768 -19.483 1.00 67.01 67 ARG H N 1
ATOM 1397 C CA . ARG B 2 67 ? 21.183 -49.863 -19.002 1.00 58.63 67 ARG H CA 1
ATOM 1398 C C . ARG B 2 67 ? 20.435 -50.724 -17.998 1.00 58.30 67 ARG H C 1
ATOM 1399 O O . ARG B 2 67 ? 20.864 -51.831 -17.677 1.00 62.28 67 ARG H O 1
ATOM 1407 N N . ALA B 2 68 ? 19.315 -50.214 -17.500 1.00 52.39 68 ALA H N 1
ATOM 1408 C CA . ALA B 2 68 ? 18.617 -50.873 -16.402 1.00 57.14 68 ALA H CA 1
ATOM 1409 C C . ALA B 2 68 ? 17.176 -51.243 -16.729 1.00 47.69 68 ALA H C 1
ATOM 1410 O O . ALA B 2 68 ? 16.558 -50.666 -17.621 1.00 56.27 68 ALA H O 1
ATOM 1412 N N . SER B 2 69 ? 16.643 -52.206 -15.986 1.00 47.45 69 SER H N 1
ATOM 1413 C CA . SER B 2 69 ? 15.277 -52.653 -16.197 1.00 57.38 69 SER H CA 1
ATOM 1414 C C . SER B 2 69 ? 14.637 -53.111 -14.889 1.00 47.55 69 SER H C 1
ATOM 1415 O O . SER B 2 69 ? 15.104 -54.064 -14.269 1.00 42.74 69 SER H O 1
ATOM 1418 N N . LEU B 2 70 ? 13.571 -52.425 -14.476 1.00 43.56 70 LEU H N 1
ATOM 1419 C CA . LEU B 2 70 ? 12.843 -52.794 -13.262 1.00 49.32 70 LEU H CA 1
ATOM 1420 C C . LEU B 2 70 ? 11.591 -53.583 -13.611 1.00 50.60 70 LEU H C 1
ATOM 1421 O O . LEU B 2 70 ? 10.795 -53.164 -14.453 1.00 60.03 70 LEU H O 1
ATOM 1426 N N . THR B 2 71 ? 11.418 -54.722 -12.952 1.00 40.45 71 THR H N 1
ATOM 1427 C CA . THR B 2 71 ? 10.275 -55.590 -13.197 1.00 45.73 71 THR H CA 1
ATOM 1428 C C . THR B 2 71 ? 9.821 -56.170 -11.879 1.00 46.30 71 THR H C 1
ATOM 1429 O O . THR B 2 71 ? 10.553 -56.114 -10.891 1.00 52.10 71 THR H O 1
ATOM 1433 N N . VAL B 2 72 ? 8.609 -56.711 -11.856 1.00 41.57 72 VAL H N 1
ATOM 1434 C CA . VAL B 2 72 ? 8.137 -57.448 -10.692 1.00 45.44 72 VAL H CA 1
ATOM 1435 C C . VAL B 2 72 ? 7.457 -58.733 -11.123 1.00 55.13 72 VAL H C 1
ATOM 1436 O O . VAL B 2 72 ? 7.075 -58.889 -12.282 1.00 50.78 72 VAL H O 1
ATOM 1440 N N . ASP B 2 73 ? 7.312 -59.656 -10.181 1.00 59.05 73 ASP H N 1
ATOM 1441 C CA . ASP B 2 73 ? 6.444 -60.803 -10.376 1.00 47.64 73 ASP H CA 1
ATOM 1442 C C . ASP B 2 73 ? 5.429 -60.829 -9.245 1.00 60.73 73 ASP H C 1
ATOM 1443 O O . ASP B 2 73 ? 5.752 -61.204 -8.115 1.00 52.85 73 ASP H O 1
ATOM 1448 N N . LYS B 2 74 ? 4.206 -60.411 -9.556 1.00 52.69 74 LYS H N 1
ATOM 1449 C CA . LYS B 2 74 ? 3.141 -60.347 -8.565 1.00 52.54 74 LYS H CA 1
ATOM 1450 C C . LYS B 2 74 ? 2.892 -61.707 -7.929 1.00 65.57 74 LYS H C 1
ATOM 1451 O O . LYS B 2 74 ? 2.669 -61.804 -6.722 1.00 67.46 74 LYS H O 1
ATOM 1457 N N . HIS B 2 75 ? 2.938 -62.752 -8.750 1.00 74.14 75 HIS H N 1
ATOM 1458 C CA . HIS B 2 75 ? 2.686 -64.113 -8.290 1.00 70.48 75 HIS H CA 1
ATOM 1459 C C . HIS B 2 75 ? 3.601 -64.503 -7.129 1.00 73.58 75 HIS H C 1
ATOM 1460 O O . HIS B 2 75 ? 3.153 -65.097 -6.148 1.00 66.42 75 HIS H O 1
ATOM 1467 N N . SER B 2 76 ? 4.878 -64.151 -7.232 1.00 69.02 76 SER H N 1
ATOM 1468 C CA . SER B 2 76 ? 5.841 -64.511 -6.194 1.00 61.98 76 SER H CA 1
ATOM 1469 C C . SER B 2 76 ? 6.216 -63.342 -5.269 1.00 61.32 76 SER H C 1
ATOM 1470 O O . SER B 2 76 ? 7.073 -63.495 -4.395 1.00 55.35 76 SER H O 1
ATOM 1473 N N . SER B 2 77 ? 5.569 -62.192 -5.458 1.00 55.32 77 SER H N 1
ATOM 1474 C CA . SER B 2 77 ? 5.868 -60.983 -4.684 1.00 48.44 77 SER H CA 1
ATOM 1475 C C . SER B 2 77 ? 7.360 -60.647 -4.699 1.00 47.42 77 SER H C 1
ATOM 1476 O O . SER B 2 77 ? 7.972 -60.390 -3.659 1.00 46.62 77 SER H O 1
ATOM 1479 N N . THR B 2 78 ? 7.936 -60.658 -5.891 1.00 39.65 78 THR H N 1
ATOM 1480 C CA . THR B 2 78 ? 9.362 -60.452 -6.052 1.00 51.11 78 THR H CA 1
ATOM 1481 C C . THR B 2 78 ? 9.595 -59.326 -7.036 1.00 42.76 78 THR H C 1
ATOM 1482 O O . THR B 2 78 ? 8.991 -59.294 -8.104 1.00 43.33 78 THR H O 1
ATOM 1486 N N . ALA B 2 79 ? 10.465 -58.394 -6.667 1.00 53.79 79 ALA H N 1
ATOM 1487 C CA . ALA B 2 79 ? 10.847 -57.321 -7.569 1.00 37.42 79 ALA H CA 1
ATOM 1488 C C . ALA B 2 79 ? 12.243 -57.607 -8.083 1.00 50.93 79 ALA H C 1
ATOM 1489 O O . ALA B 2 79 ? 13.081 -58.152 -7.358 1.00 48.53 79 ALA H O 1
ATOM 1491 N N . TYR B 2 80 ? 12.488 -57.246 -9.339 1.00 46.34 80 TYR H N 1
ATOM 1492 C CA . TYR B 2 80 ? 13.780 -57.481 -9.959 1.00 36.38 80 TYR H CA 1
ATOM 1493 C C . TYR B 2 80 ? 14.352 -56.193 -10.502 1.00 49.37 80 TYR H C 1
ATOM 1494 O O . TYR B 2 80 ? 13.618 -55.294 -10.921 1.00 43.80 80 TYR H O 1
ATOM 1503 N N . MET B 2 81 ? 15.675 -56.120 -10.497 1.00 34.99 81 MET H N 1
ATOM 1504 C CA . MET B 2 81 ? 16.371 -55.017 -11.119 1.00 40.43 81 MET H CA 1
ATOM 1505 C C . MET B 2 81 ? 17.488 -55.624 -11.933 1.00 44.84 81 MET H C 1
ATOM 1506 O O . MET B 2 81 ? 18.306 -56.392 -11.421 1.00 52.81 81 MET H O 1
ATOM 1511 N N . GLN B 2 82 ? 17.507 -55.292 -13.213 1.00 49.94 82 GLN H N 1
ATOM 1512 C CA . GLN B 2 82 ? 18.515 -55.811 -14.111 1.00 53.51 82 GLN H CA 1
ATOM 1513 C C . GLN B 2 82 ? 19.393 -54.664 -14.583 1.00 52.38 82 GLN H C 1
ATOM 1514 O O . GLN B 2 82 ? 18.899 -53.585 -14.902 1.00 52.13 82 GLN H O 1
ATOM 1520 N N . LEU B 2 83 ? 20.699 -54.896 -14.603 1.00 51.92 83 LEU H N 1
ATOM 1521 C CA . LEU B 2 83 ? 21.644 -53.891 -15.059 1.00 53.60 83 LEU H CA 1
ATOM 1522 C C . LEU B 2 83 ? 22.661 -54.577 -15.950 1.00 57.97 83 LEU H C 1
ATOM 1523 O O . LEU B 2 83 ? 23.262 -55.575 -15.555 1.00 59.90 83 LEU H O 1
ATOM 1528 N N . SER B 2 84 ? 22.843 -54.046 -17.156 1.00 57.94 84 SER H N 1
ATOM 1529 C CA . SER B 2 84 ? 23.731 -54.663 -18.135 1.00 57.94 84 SER H CA 1
ATOM 1530 C C . SER B 2 84 ? 24.923 -53.766 -18.456 1.00 58.32 84 SER H C 1
ATOM 1531 O O . SER B 2 84 ? 25.027 -52.662 -17.929 1.00 51.05 84 SER H O 1
ATOM 1534 N N . SER B 2 85 ? 25.816 -54.253 -19.317 1.00 62.04 85 SER H N 1
ATOM 1535 C CA . SER B 2 85 ? 27.047 -53.542 -19.658 1.00 63.73 85 SER H CA 1
ATOM 1536 C C . SER B 2 85 ? 27.774 -53.095 -18.396 1.00 58.50 85 SER H C 1
ATOM 1537 O O . SER B 2 85 ? 28.165 -51.934 -18.263 1.00 54.14 85 SER H O 1
ATOM 1540 N N . LEU B 2 86 ? 27.934 -54.030 -17.468 1.00 56.40 86 LEU H N 1
ATOM 1541 C CA . LEU B 2 86 ? 28.523 -53.743 -16.171 1.00 57.81 86 LEU H CA 1
ATOM 1542 C C . LEU B 2 86 ? 30.012 -53.454 -16.261 1.00 57.82 86 LEU H C 1
ATOM 1543 O O . LEU B 2 86 ? 30.743 -54.129 -16.982 1.00 63.12 86 LEU H O 1
ATOM 1548 N N . THR B 2 87 ? 30.456 -52.441 -15.523 1.00 55.87 87 THR H N 1
ATOM 1549 C CA . THR B 2 87 ? 31.879 -52.187 -15.355 1.00 61.28 87 THR H CA 1
ATOM 1550 C C . THR B 2 87 ? 32.208 -52.233 -13.869 1.00 55.88 87 THR H C 1
ATOM 1551 O O . THR B 2 87 ? 31.330 -52.485 -13.045 1.00 58.38 87 THR H O 1
ATOM 1555 N N . SER B 2 88 ? 33.469 -51.987 -13.531 1.00 61.60 88 SER H N 1
ATOM 1556 C CA . SER B 2 88 ? 33.908 -51.965 -12.139 1.00 58.04 88 SER H CA 1
ATOM 1557 C C . SER B 2 88 ? 33.216 -50.854 -11.347 1.00 61.12 88 SER H C 1
ATOM 1558 O O . SER B 2 88 ? 33.143 -50.910 -10.119 1.00 53.14 88 SER H O 1
ATOM 1561 N N . GLU B 2 89 ? 32.714 -49.848 -12.059 1.00 60.55 89 GLU H N 1
ATOM 1562 C CA . GLU B 2 89 ? 31.982 -48.745 -11.441 1.00 59.01 89 GLU H CA 1
ATOM 1563 C C . GLU B 2 89 ? 30.627 -49.182 -10.890 1.00 53.52 89 GLU H C 1
ATOM 1564 O O . GLU B 2 89 ? 29.978 -48.431 -10.164 1.00 61.25 89 GLU H O 1
ATOM 1570 N N . ASP B 2 90 ? 30.197 -50.390 -11.242 1.00 42.70 90 ASP H N 1
ATOM 1571 C CA . ASP B 2 90 ? 28.911 -50.900 -10.771 1.00 51.55 90 ASP H CA 1
ATOM 1572 C C . ASP B 2 90 ? 29.062 -51.872 -9.599 1.00 45.53 90 ASP H C 1
ATOM 1573 O O . ASP B 2 90 ? 28.076 -52.413 -9.107 1.00 44.41 90 ASP H O 1
ATOM 1578 N N . SER B 2 91 ? 30.296 -52.103 -9.162 1.00 44.28 91 SER H N 1
ATOM 1579 C CA . SER B 2 91 ? 30.524 -52.828 -7.915 1.00 46.76 91 SER H CA 1
ATOM 1580 C C . SER B 2 91 ? 30.005 -51.993 -6.749 1.00 48.75 91 SER H C 1
ATOM 1581 O O . SER B 2 91 ? 30.507 -50.897 -6.489 1.00 50.63 91 SER H O 1
ATOM 1584 N N . ALA B 2 92 ? 28.991 -52.508 -6.062 1.00 39.90 92 ALA H N 1
ATOM 1585 C CA . ALA B 2 92 ? 28.355 -51.783 -4.970 1.00 41.16 92 ALA H CA 1
ATOM 1586 C C . ALA B 2 92 ? 27.465 -52.712 -4.161 1.00 43.69 92 ALA H C 1
ATOM 1587 O O . ALA B 2 92 ? 27.318 -53.889 -4.483 1.00 43.08 92 ALA H O 1
ATOM 1589 N N . ILE B 2 93 ? 26.869 -52.179 -3.103 1.00 44.55 93 ILE H N 1
ATOM 1590 C CA . ILE B 2 93 ? 25.831 -52.909 -2.395 1.00 38.45 93 ILE H CA 1
ATOM 1591 C C . ILE B 2 93 ? 24.492 -52.403 -2.904 1.00 40.69 93 ILE H C 1
ATOM 1592 O O . ILE B 2 93 ? 24.183 -51.219 -2.793 1.00 48.24 93 ILE H O 1
ATOM 1597 N N . TYR B 2 94 ? 23.709 -53.301 -3.483 1.00 38.80 94 TYR H N 1
ATOM 1598 C CA . TYR B 2 94 ? 22.441 -52.923 -4.082 1.00 37.56 94 TYR H CA 1
ATOM 1599 C C . TYR B 2 94 ? 21.278 -53.198 -3.144 1.00 37.29 94 TYR H C 1
ATOM 1600 O O . TYR B 2 94 ? 21.102 -54.323 -2.676 1.00 45.59 94 TYR H O 1
ATOM 1609 N N . TYR B 2 95 ? 20.486 -52.164 -2.877 1.00 46.67 95 TYR H N 1
ATOM 1610 C CA . TYR B 2 95 ? 19.321 -52.282 -2.003 1.00 33.97 95 TYR H CA 1
ATOM 1611 C C . TYR B 2 95 ? 18.039 -52.027 -2.768 1.00 41.97 95 TYR H C 1
ATOM 1612 O O . TYR B 2 95 ? 17.966 -51.109 -3.588 1.00 40.86 95 TYR H O 1
ATOM 1621 N N . CYS B 2 96 ? 17.022 -52.832 -2.489 1.00 41.91 96 CYS H N 1
ATOM 1622 C CA . CYS B 2 96 ? 15.669 -52.454 -2.850 1.00 41.72 96 CYS H CA 1
ATOM 1623 C C . CYS B 2 96 ? 15.066 -51.832 -1.604 1.00 38.79 96 CYS H C 1
ATOM 1624 O O . CYS B 2 96 ? 15.459 -52.167 -0.490 1.00 40.39 96 CYS H O 1
ATOM 1627 N N . ALA B 2 97 ? 14.134 -50.907 -1.786 1.00 44.63 97 ALA H N 1
ATOM 1628 C CA . ALA B 2 97 ? 13.542 -50.219 -0.650 1.00 39.04 97 ALA H CA 1
ATOM 1629 C C . ALA B 2 97 ? 12.081 -49.903 -0.912 1.00 34.02 97 ALA H C 1
ATOM 1630 O O . ALA B 2 97 ? 11.713 -49.479 -2.006 1.00 48.35 97 ALA H O 1
ATOM 1632 N N . ARG B 2 98 ? 11.251 -50.111 0.099 1.00 43.42 98 ARG H N 1
ATOM 1633 C CA . ARG B 2 98 ? 9.828 -49.847 -0.026 1.00 45.58 98 ARG H CA 1
ATOM 1634 C C . ARG B 2 98 ? 9.524 -48.364 0.203 1.00 44.80 98 ARG H C 1
ATOM 1635 O O . ARG B 2 98 ? 10.023 -47.749 1.147 1.00 45.15 98 ARG H O 1
ATOM 1643 N N . TRP B 2 99 ? 8.700 -47.801 -0.671 1.00 37.22 99 TRP H N 1
ATOM 1644 C CA . TRP B 2 99 ? 8.344 -46.393 -0.603 1.00 43.36 99 TRP H CA 1
ATOM 1645 C C . TRP B 2 99 ? 7.191 -46.158 0.363 1.00 45.52 99 TRP H C 1
ATOM 1646 O O . TRP B 2 99 ? 6.090 -46.675 0.164 1.00 42.19 99 TRP H O 1
ATOM 1657 N N . PHE B 2 100 ? 7.445 -45.381 1.412 1.00 46.41 100 PHE H N 1
ATOM 1658 C CA . PHE B 2 100 ? 6.358 -44.849 2.224 1.00 39.75 100 PHE H CA 1
ATOM 1659 C C . PHE B 2 100 ? 5.817 -43.627 1.482 1.00 41.27 100 PHE H C 1
ATOM 1660 O O . PHE B 2 100 ? 6.331 -42.515 1.610 1.00 42.70 100 PHE H O 1
ATOM 1668 N N . PHE B 2 101 ? 4.788 -43.871 0.683 1.00 38.95 101 PHE H N 1
ATOM 1669 C CA . PHE B 2 101 ? 4.231 -42.908 -0.256 1.00 35.76 101 PHE H CA 1
ATOM 1670 C C . PHE B 2 101 ? 3.682 -41.654 0.425 1.00 45.49 101 PHE H C 1
ATOM 1671 O O . PHE B 2 101 ? 2.930 -41.752 1.399 1.00 47.46 101 PHE H O 1
ATOM 1679 N N . PRO B 2 102 ? 4.044 -40.464 -0.089 1.00 42.90 102 PRO H N 1
ATOM 1680 C CA . PRO B 2 102 ? 4.963 -40.209 -1.199 1.00 38.33 102 PRO H CA 1
ATOM 1681 C C . PRO B 2 102 ? 6.288 -39.664 -0.685 1.00 40.60 102 PRO H C 1
ATOM 1682 O O . PRO B 2 102 ? 6.875 -38.791 -1.321 1.00 38.09 102 PRO H O 1
ATOM 1686 N N . TRP B 2 103 ? 6.749 -40.160 0.457 1.00 42.16 103 TRP H N 1
ATOM 1687 C CA . TRP B 2 103 ? 7.911 -39.579 1.116 1.00 32.28 103 TRP H CA 1
ATOM 1688 C C . TRP B 2 103 ? 9.167 -40.449 1.083 1.00 39.16 103 TRP H C 1
ATOM 1689 O O . TRP B 2 103 ? 9.872 -40.513 0.082 1.00 41.33 103 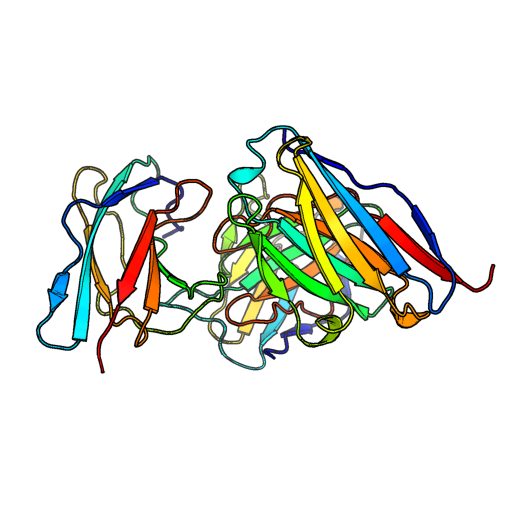TRP H O 1
ATOM 1700 N N . TYR B 2 104 ? 9.431 -41.115 2.200 1.00 40.45 104 TYR H N 1
ATOM 1701 C CA . TYR B 2 104 ? 10.710 -41.771 2.433 1.00 39.95 104 TYR H CA 1
ATOM 1702 C C . TYR B 2 104 ? 10.672 -43.273 2.181 1.00 40.17 104 TYR H C 1
ATOM 1703 O O . TYR B 2 104 ? 9.634 -43.840 1.837 1.00 45.01 104 TYR H O 1
ATOM 1712 N N . PHE B 2 105 ? 11.823 -43.905 2.379 1.00 37.78 105 PHE H N 1
ATOM 1713 C CA . PHE B 2 105 ? 11.960 -45.350 2.299 1.00 37.79 105 PHE H CA 1
ATOM 1714 C C . PHE B 2 105 ? 11.872 -45.930 3.704 1.00 41.94 105 PHE H C 1
ATOM 1715 O O . PHE B 2 105 ? 12.755 -45.699 4.529 1.00 43.85 105 PHE H O 1
ATOM 1723 N N . ASP B 2 106 ? 10.812 -46.682 3.982 1.00 35.97 106 ASP H N 1
ATOM 1724 C CA . ASP B 2 106 ? 10.594 -47.185 5.335 1.00 44.99 106 ASP H CA 1
ATOM 1725 C C . ASP B 2 106 ? 11.271 -48.536 5.621 1.00 50.30 106 ASP H C 1
ATOM 1726 O O . ASP B 2 106 ? 11.744 -48.774 6.731 1.00 52.89 106 ASP H O 1
ATOM 1731 N N . VAL B 2 107 ? 11.325 -49.412 4.623 1.00 47.04 107 VAL H N 1
ATOM 1732 C CA . VAL B 2 107 ? 11.948 -50.721 4.803 1.00 48.15 107 VAL H CA 1
ATOM 1733 C C . VAL B 2 107 ? 12.990 -50.972 3.721 1.00 46.98 107 VAL H C 1
ATOM 1734 O O . VAL B 2 107 ? 12.706 -50.836 2.532 1.00 47.73 107 VAL H O 1
ATOM 1738 N N . TRP B 2 108 ? 14.199 -51.329 4.141 1.00 44.49 108 TRP H N 1
ATOM 1739 C CA . TRP B 2 108 ? 15.284 -51.597 3.210 1.00 36.84 108 TRP H CA 1
ATOM 1740 C C . TRP B 2 108 ? 15.592 -53.084 3.120 1.00 52.49 108 TRP H C 1
ATOM 1741 O O . TRP B 2 108 ? 15.564 -53.799 4.124 1.00 49.10 108 TRP H O 1
ATOM 1752 N N . GLY B 2 109 ? 15.896 -53.540 1.909 1.00 42.37 109 GLY H N 1
ATOM 1753 C CA . GLY B 2 109 ? 16.284 -54.918 1.693 1.00 40.69 109 GLY H CA 1
ATOM 1754 C C . GLY B 2 109 ? 17.570 -55.255 2.420 1.00 43.16 109 GLY H C 1
ATOM 1755 O O . GLY B 2 109 ? 18.260 -54.368 2.926 1.00 45.50 109 GLY H O 1
ATOM 1756 N N . THR B 2 110 ? 17.890 -56.543 2.466 1.00 38.08 110 THR H N 1
ATOM 1757 C CA . THR B 2 110 ? 19.093 -57.028 3.138 1.00 34.32 110 THR H CA 1
ATOM 1758 C C . THR B 2 110 ? 20.363 -56.591 2.412 1.00 41.18 110 THR H C 1
ATOM 1759 O O . THR B 2 110 ? 21.431 -56.529 3.011 1.00 45.41 110 THR H O 1
ATOM 1763 N N . GLY B 2 111 ? 20.242 -56.294 1.119 1.00 42.75 111 GLY H N 1
ATOM 1764 C CA . GLY B 2 111 ? 21.366 -55.819 0.331 1.00 42.22 111 GLY H CA 1
ATOM 1765 C C . GLY B 2 111 ? 22.159 -56.911 -0.365 1.00 40.38 111 GLY H C 1
ATOM 1766 O O . GLY B 2 111 ? 22.392 -57.979 0.200 1.00 48.65 111 GLY H O 1
ATOM 1767 N N . THR B 2 112 ? 22.581 -56.637 -1.596 1.00 49.25 112 THR 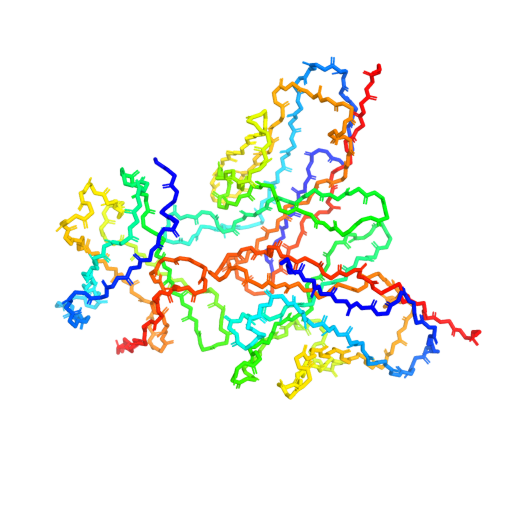H N 1
ATOM 1768 C CA . THR B 2 112 ? 23.361 -57.592 -2.380 1.00 46.86 112 THR H CA 1
ATOM 1769 C C . THR B 2 112 ? 24.706 -56.993 -2.767 1.00 37.69 112 THR H C 1
ATOM 1770 O O . THR B 2 112 ? 24.774 -56.072 -3.574 1.00 42.04 112 THR H O 1
ATOM 1774 N N . THR B 2 113 ? 25.777 -57.514 -2.185 1.00 42.15 113 THR H N 1
ATOM 1775 C CA . THR B 2 113 ? 27.106 -57.011 -2.492 1.00 43.28 113 THR H CA 1
ATOM 1776 C C . THR B 2 113 ? 27.504 -57.531 -3.859 1.00 51.93 113 THR H C 1
ATOM 1777 O O . THR B 2 113 ? 27.688 -58.737 -4.047 1.00 53.09 113 THR H O 1
ATOM 1781 N N . VAL B 2 114 ? 27.623 -56.619 -4.817 1.00 51.53 114 VAL H N 1
ATOM 1782 C CA . VAL B 2 114 ? 27.928 -56.990 -6.189 1.00 44.52 114 VAL H CA 1
ATOM 1783 C C . VAL B 2 114 ? 29.369 -56.671 -6.531 1.00 40.88 114 VAL H C 1
ATOM 1784 O O . VAL B 2 114 ? 29.819 -55.544 -6.363 1.00 49.37 114 VAL H O 1
ATOM 1788 N N . THR B 2 115 ? 30.090 -57.678 -7.009 1.00 50.90 115 THR H N 1
ATOM 1789 C CA . THR B 2 115 ? 31.463 -57.492 -7.456 1.00 52.93 115 THR H CA 1
ATOM 1790 C C . THR B 2 115 ? 31.564 -57.712 -8.961 1.00 56.22 115 THR H C 1
ATOM 1791 O O . THR B 2 115 ? 31.178 -58.766 -9.468 1.00 56.36 115 THR H O 1
ATOM 1795 N N . VAL B 2 116 ? 32.069 -56.708 -9.671 1.00 51.76 116 VAL H N 1
ATOM 1796 C CA . VAL B 2 116 ? 32.313 -56.830 -11.102 1.00 51.16 116 VAL H CA 1
ATOM 1797 C C . VAL B 2 116 ? 33.801 -57.083 -11.367 1.00 58.84 116 VAL H C 1
ATOM 1798 O O . VAL B 2 116 ? 34.630 -56.172 -11.294 1.00 52.56 116 VAL H O 1
ATOM 1802 N N . SER B 2 117 ? 34.127 -58.334 -11.674 1.00 58.68 117 SER H N 1
ATOM 1803 C CA . SER B 2 117 ? 35.516 -58.758 -11.814 1.00 70.48 117 SER H CA 1
ATOM 1804 C C . SER B 2 117 ? 35.695 -59.800 -12.915 1.00 63.11 117 SER H C 1
ATOM 1805 O O . SER B 2 117 ? 34.802 -60.605 -13.181 1.00 55.00 117 SER H O 1
ATOM 1808 N N . SER B 2 118 ? 36.868 -59.790 -13.538 1.00 68.80 118 SER H N 1
ATOM 1809 C CA . SER B 2 118 ? 37.204 -60.774 -14.560 1.00 72.02 118 SER H CA 1
ATOM 1810 C C . SER B 2 118 ? 37.427 -62.170 -13.972 1.00 69.80 118 SER H C 1
ATOM 1811 O O . SER B 2 118 ? 37.637 -63.132 -14.707 1.00 73.99 118 SER H O 1
ATOM 1814 N N . ALA B 2 119 ? 37.375 -62.276 -12.647 1.00 73.67 119 ALA H N 1
ATOM 1815 C CA . ALA B 2 119 ? 37.572 -63.553 -11.970 1.00 67.71 119 ALA H CA 1
ATOM 1816 C C . ALA B 2 119 ? 36.245 -64.246 -11.643 1.00 64.97 119 ALA H C 1
ATOM 1817 O O . ALA B 2 119 ? 35.265 -64.136 -12.388 1.00 74.48 119 ALA H O 1
ATOM 1819 N N . TYR C 3 11 ? 2.844 -28.162 14.358 1.00 92.17 299 TYR A N 1
ATOM 1820 C CA . TYR C 3 11 ? 2.305 -29.498 14.602 1.00 95.26 299 TYR A CA 1
ATOM 1821 C C . TYR C 3 11 ? 3.097 -30.558 13.841 1.00 85.75 299 TYR A C 1
ATOM 1822 O O . TYR C 3 11 ? 3.894 -30.242 12.956 1.00 91.11 299 TYR A O 1
ATOM 1831 N N . VAL C 3 12 ? 2.867 -31.819 14.188 1.00 68.87 300 VAL A N 1
ATOM 1832 C CA . VAL C 3 12 ? 3.445 -32.928 13.441 1.00 80.60 300 VAL A CA 1
ATOM 1833 C C . VAL C 3 12 ? 2.486 -33.363 12.335 1.00 71.04 300 VAL A C 1
ATOM 1834 O O . VAL C 3 12 ? 1.290 -33.076 12.394 1.00 61.41 300 VAL A O 1
ATOM 1838 N N . MET C 3 13 ? 3.012 -34.050 11.327 1.00 66.09 301 MET A N 1
ATOM 1839 C CA . MET C 3 13 ? 2.194 -34.500 10.208 1.00 59.45 301 MET A CA 1
ATOM 1840 C C . MET C 3 13 ? 1.170 -35.528 10.667 1.00 63.06 301 MET A C 1
ATOM 1841 O O . MET C 3 13 ? 1.462 -36.367 11.521 1.00 68.53 301 MET A O 1
ATOM 1846 N N . CYS C 3 14 ? -0.031 -35.452 10.102 1.00 61.06 302 CYS A N 1
ATOM 1847 C CA . CYS C 3 14 ? -1.066 -36.443 10.366 1.00 53.87 302 CYS A CA 1
ATOM 1848 C C . CYS C 3 14 ? -0.584 -37.824 9.932 1.00 64.49 302 CYS A C 1
ATOM 1849 O O . CYS C 3 14 ? 0.101 -37.961 8.919 1.00 59.34 302 CYS A O 1
ATOM 1852 N N . THR C 3 15 ? -0.939 -38.842 10.709 1.00 62.62 303 THR A N 1
ATOM 1853 C CA . THR C 3 15 ? -0.553 -40.215 10.408 1.00 71.21 303 THR A CA 1
ATOM 1854 C C . THR C 3 15 ? -1.734 -40.997 9.854 1.00 66.97 303 THR A C 1
ATOM 1855 O O . THR C 3 15 ? -1.558 -41.995 9.151 1.00 52.49 303 THR A O 1
ATOM 1859 N N . GLY C 3 16 ? -2.937 -40.532 10.175 1.00 51.87 304 GLY A N 1
ATOM 1860 C CA . GLY C 3 16 ? -4.148 -41.261 9.848 1.00 68.77 304 GLY A CA 1
ATOM 1861 C C . GLY C 3 16 ? -4.539 -41.263 8.382 1.00 64.20 304 GLY A C 1
ATOM 1862 O O . GLY C 3 16 ? -3.743 -40.925 7.505 1.00 59.62 304 GLY A O 1
ATOM 1863 N N . SER C 3 17 ? -5.781 -41.656 8.123 1.00 60.78 305 SER A N 1
ATOM 1864 C CA . SER C 3 17 ? -6.295 -41.750 6.767 1.00 45.58 305 SER A CA 1
ATOM 1865 C C . SER C 3 17 ? -7.240 -40.603 6.486 1.00 50.31 305 SER A C 1
ATOM 1866 O O . SER C 3 17 ? -7.822 -40.014 7.396 1.00 58.01 305 SER A O 1
ATOM 1869 N N . PHE C 3 18 ? -7.406 -40.303 5.210 1.00 44.47 306 PHE A N 1
ATOM 1870 C CA . PHE C 3 18 ? -8.310 -39.250 4.807 1.00 51.17 306 PHE A CA 1
ATOM 1871 C C . PHE C 3 18 ? -9.372 -39.807 3.890 1.00 47.94 306 PHE A C 1
ATOM 1872 O O . PHE C 3 18 ? -9.108 -40.707 3.095 1.00 55.53 306 PHE A O 1
ATOM 1880 N N . LYS C 3 19 ? -10.581 -39.277 4.029 1.00 52.53 307 LYS A N 1
ATOM 1881 C CA . LYS C 3 19 ? -11.667 -39.583 3.113 1.00 57.67 307 LYS A CA 1
ATOM 1882 C C . LYS C 3 19 ? -12.046 -38.300 2.394 1.00 49.39 307 LYS A C 1
ATOM 1883 O O . LYS C 3 19 ? -12.116 -37.236 3.005 1.00 55.54 307 LYS A O 1
ATOM 1889 N N . LEU C 3 20 ? -12.275 -38.395 1.092 1.00 49.47 308 LEU A N 1
ATOM 1890 C CA . LEU C 3 20 ? -12.735 -37.249 0.326 1.00 49.63 308 LEU A CA 1
ATOM 1891 C C . LEU C 3 20 ? -14.210 -37.007 0.655 1.00 58.45 308 LEU A C 1
ATOM 1892 O O . LEU C 3 20 ? -15.034 -37.919 0.555 1.00 67.57 308 LEU A O 1
ATOM 1897 N N . GLU 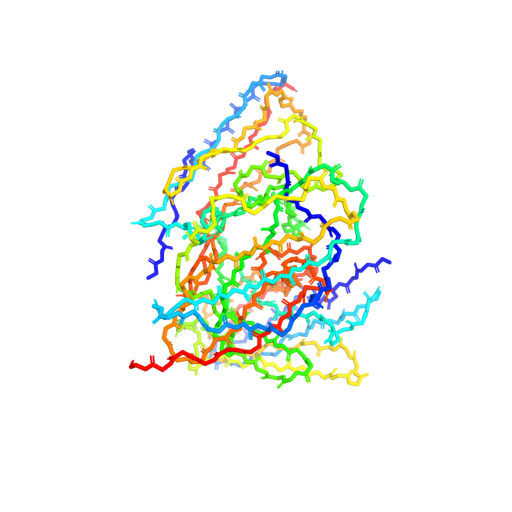C 3 21 ? -14.535 -35.782 1.060 1.00 62.02 309 GLU A N 1
ATOM 1898 C CA . GLU C 3 21 ? -15.877 -35.450 1.539 1.00 48.35 309 GLU A CA 1
ATOM 1899 C C . GLU C 3 21 ? -16.808 -34.975 0.423 1.00 60.97 309 GLU A C 1
ATOM 1900 O O . GLU C 3 21 ? -18.002 -35.279 0.420 1.00 59.33 309 GLU A O 1
ATOM 1906 N N . LYS C 3 22 ? -16.257 -34.209 -0.512 1.00 56.72 310 LYS A N 1
ATOM 1907 C CA . LYS C 3 22 ? -17.006 -33.736 -1.668 1.00 57.90 310 LYS A CA 1
ATOM 1908 C C . LYS C 3 22 ? -16.191 -34.024 -2.913 1.00 61.57 310 LYS A C 1
ATOM 1909 O O . LYS C 3 22 ? -15.004 -34.330 -2.823 1.00 60.98 310 LYS A O 1
ATOM 1915 N N . GLU C 3 23 ? -16.821 -33.921 -4.076 1.00 61.15 311 GLU A N 1
ATOM 1916 C CA . GLU C 3 23 ? -16.080 -33.979 -5.324 1.00 58.44 311 GLU A CA 1
ATOM 1917 C C . GLU C 3 23 ? -15.096 -32.825 -5.338 1.00 65.16 311 GLU A C 1
ATOM 1918 O O . GLU C 3 23 ? -15.380 -31.753 -4.800 1.00 59.58 311 GLU A O 1
ATOM 1924 N N . VAL C 3 24 ? -13.928 -33.049 -5.924 1.00 63.98 312 VAL A N 1
ATOM 1925 C CA . VAL C 3 24 ? -12.964 -31.975 -6.086 1.00 49.89 312 VAL A CA 1
ATOM 1926 C C . VAL C 3 24 ? -13.547 -30.979 -7.088 1.00 57.88 312 VAL A C 1
ATOM 1927 O O . VAL C 3 24 ? -14.173 -31.371 -8.074 1.00 56.63 312 VAL A O 1
ATOM 1931 N N . ALA C 3 25 ? -13.367 -29.692 -6.818 1.00 56.80 313 ALA A N 1
ATOM 1932 C CA . ALA C 3 25 ? -13.976 -28.658 -7.644 1.00 67.70 313 ALA A CA 1
ATOM 1933 C C . ALA C 3 25 ? -12.951 -27.634 -8.112 1.00 64.12 313 ALA A C 1
ATOM 1934 O O . ALA C 3 25 ? -12.046 -27.262 -7.366 1.00 71.56 313 ALA A O 1
ATOM 1936 N N . GLU C 3 26 ? -13.094 -27.182 -9.352 1.00 63.25 314 GLU A N 1
ATOM 1937 C CA . GLU C 3 26 ? -12.243 -26.119 -9.863 1.00 63.95 314 GLU A CA 1
ATOM 1938 C C . GLU C 3 26 ? -12.875 -24.771 -9.554 1.00 68.19 314 GLU A C 1
ATOM 1939 O O . GLU C 3 26 ? -14.066 -24.569 -9.780 1.00 76.99 314 GLU A O 1
ATOM 1945 N N . THR C 3 27 ? -12.076 -23.853 -9.022 1.00 74.25 315 THR A N 1
ATOM 1946 C CA . THR C 3 27 ? -12.563 -22.519 -8.710 1.00 73.32 315 THR A CA 1
ATOM 1947 C C . THR C 3 27 ? -12.541 -21.654 -9.959 1.00 91.20 315 THR A C 1
ATOM 1948 O O . THR C 3 27 ? -12.131 -22.102 -11.031 1.00 93.98 315 THR A O 1
ATOM 1952 N N . GLN C 3 28 ? -12.976 -20.408 -9.809 1.00 101.21 316 GLN A N 1
ATOM 1953 C CA . GLN C 3 28 ? -13.043 -19.474 -10.924 1.00 101.01 316 GLN A CA 1
ATOM 1954 C C . GLN C 3 28 ? -11.657 -19.178 -11.498 1.00 105.34 316 GLN A C 1
ATOM 1955 O O . GLN C 3 28 ? -11.523 -18.871 -12.682 1.00 90.27 316 GLN A O 1
ATOM 1961 N N . HIS C 3 29 ? -10.631 -19.287 -10.657 1.00 104.77 317 HIS A N 1
ATOM 1962 C CA . HIS C 3 29 ? -9.283 -18.859 -11.031 1.00 100.19 317 HIS A CA 1
ATOM 1963 C C . HIS C 3 29 ? -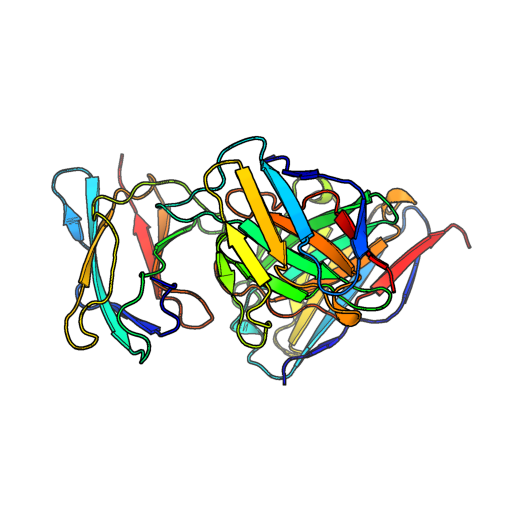8.231 -19.973 -11.073 1.00 102.78 317 HIS A C 1
ATOM 1964 O O . HIS C 3 29 ? -7.121 -19.810 -10.560 1.00 96.20 317 HIS A O 1
ATOM 1971 N N . GLY C 3 30 ? -8.582 -21.097 -11.694 1.00 105.73 318 GLY A N 1
ATOM 1972 C CA . GLY C 3 30 ? -7.628 -22.162 -11.957 1.00 97.68 318 GLY A CA 1
ATOM 1973 C C . GLY C 3 30 ? -7.048 -22.848 -10.733 1.00 83.56 318 GLY A C 1
ATOM 1974 O O . GLY C 3 30 ? -5.951 -23.403 -10.785 1.00 80.74 318 GLY A O 1
ATOM 1975 N N . THR C 3 31 ? -7.776 -22.807 -9.625 1.00 79.84 319 THR A N 1
ATOM 1976 C CA . THR C 3 31 ? -7.366 -23.537 -8.435 1.00 78.14 319 THR A CA 1
ATOM 1977 C C . THR C 3 31 ? -8.374 -24.637 -8.141 1.00 74.34 319 THR A C 1
ATOM 1978 O O . THR C 3 31 ? -9.449 -24.679 -8.734 1.00 79.10 319 THR A O 1
ATOM 1982 N N . VAL C 3 32 ? -8.023 -25.533 -7.229 1.00 71.14 320 VAL A N 1
ATOM 1983 C CA . VAL C 3 32 ? -8.918 -26.622 -6.875 1.00 55.08 320 VAL A CA 1
ATOM 1984 C C . VAL C 3 32 ? -9.298 -26.544 -5.410 1.00 53.33 320 VAL A C 1
ATOM 1985 O O . VAL C 3 32 ? -8.486 -26.171 -4.563 1.00 55.89 320 VAL A O 1
ATOM 1989 N N . LEU C 3 33 ? -10.549 -26.880 -5.120 1.00 55.85 321 LEU A N 1
ATOM 1990 C CA . LEU C 3 33 ? -11.001 -26.960 -3.743 1.00 59.70 321 LEU A CA 1
ATOM 1991 C C . LEU C 3 33 ? -11.187 -28.413 -3.336 1.00 57.31 321 LEU A C 1
ATOM 1992 O O . LEU C 3 33 ? -12.031 -29.124 -3.880 1.00 68.98 321 LEU A O 1
ATOM 1997 N N . VAL C 3 34 ? -10.383 -28.847 -2.376 1.00 53.09 322 VAL A N 1
ATOM 1998 C CA . VAL C 3 34 ? -10.444 -30.209 -1.883 1.00 44.97 322 VAL A CA 1
ATOM 1999 C C . VAL C 3 34 ? -10.897 -30.203 -0.433 1.00 56.59 322 VAL A C 1
ATOM 2000 O O . VAL C 3 34 ? -10.313 -29.516 0.407 1.00 57.28 322 VAL A O 1
ATOM 2004 N N . GLN C 3 35 ? -11.948 -30.965 -0.148 1.00 46.82 323 GLN A N 1
ATOM 2005 C CA . GLN C 3 35 ? -12.475 -31.070 1.203 1.00 52.98 323 GLN A CA 1
ATOM 2006 C C . GLN C 3 35 ? -12.362 -32.505 1.690 1.00 48.78 323 GLN A C 1
ATOM 2007 O O . GLN C 3 35 ? -12.943 -33.416 1.102 1.00 48.21 323 GLN A O 1
ATOM 2013 N N . VAL C 3 36 ? -11.612 -32.706 2.766 1.00 44.66 324 VAL A N 1
ATOM 2014 C CA . VAL C 3 36 ? -11.338 -34.051 3.243 1.00 42.44 324 VAL A CA 1
ATOM 2015 C C . VAL C 3 36 ? -11.774 -34.243 4.684 1.00 53.29 324 VAL A C 1
ATOM 2016 O O . VAL C 3 36 ? -11.900 -33.284 5.443 1.00 50.39 324 VAL A O 1
ATOM 2020 N N . LYS C 3 37 ? -11.996 -35.501 5.046 1.00 55.86 325 LYS A N 1
ATOM 2021 C CA . LYS C 3 37 ? -12.384 -35.880 6.394 1.00 52.69 325 LYS A CA 1
ATOM 2022 C C . LYS C 3 37 ? -11.323 -36.814 6.968 1.00 49.81 325 LYS A C 1
ATOM 2023 O O . LYS C 3 37 ? -10.938 -37.797 6.336 1.00 60.56 325 LYS A O 1
ATOM 2029 N N . TYR C 3 38 ? -10.856 -36.501 8.170 1.00 48.94 326 TYR A N 1
ATOM 2030 C CA . TYR C 3 38 ? -9.760 -37.236 8.784 1.00 51.22 326 TYR A CA 1
ATOM 2031 C C . TYR C 3 38 ? -10.245 -38.404 9.638 1.00 66.05 326 TYR A C 1
ATOM 2032 O O . TYR C 3 38 ? -11.281 -38.319 10.296 1.00 76.58 326 TYR A O 1
ATOM 2041 N N . GLU C 3 39 ? -9.486 -39.494 9.618 1.00 56.24 327 GLU A N 1
ATOM 2042 C CA . GLU C 3 39 ? -9.803 -40.665 10.421 1.00 60.26 327 GLU A CA 1
ATOM 2043 C C . GLU C 3 39 ? -8.583 -41.093 11.217 1.00 69.99 327 GLU A C 1
ATOM 2044 O O . GLU C 3 39 ? -8.024 -42.165 10.989 1.00 85.95 327 GLU A O 1
ATOM 2050 N N . GLY C 3 40 ? -8.166 -40.243 12.146 1.00 68.21 328 GLY A N 1
ATOM 2051 C CA . GLY C 3 40 ? -7.004 -40.530 12.964 1.00 66.20 328 GLY A CA 1
ATOM 2052 C C . GLY C 3 40 ? -7.236 -40.133 14.406 1.00 71.76 328 GLY A C 1
ATOM 2053 O O . GLY C 3 40 ? -8.311 -39.648 14.762 1.00 77.95 328 GLY A O 1
ATOM 2054 N N . THR C 3 41 ? -6.223 -40.335 15.239 1.00 70.53 329 THR A N 1
ATOM 2055 C CA . THR C 3 41 ? -6.345 -40.061 16.664 1.00 79.09 329 THR A CA 1
ATOM 2056 C C . THR C 3 41 ? -5.399 -38.956 17.112 1.00 77.73 329 THR A C 1
ATOM 2057 O O . THR C 3 41 ? -5.473 -38.495 18.250 1.00 82.87 329 THR A O 1
ATOM 2061 N N . ASP C 3 42 ? -4.514 -38.531 16.216 1.00 75.77 330 ASP A N 1
ATOM 2062 C CA . ASP C 3 42 ? -3.439 -37.616 16.591 1.00 68.66 330 ASP A CA 1
ATOM 2063 C C . ASP C 3 42 ? -3.741 -36.140 16.324 1.00 57.41 330 ASP A C 1
ATOM 2064 O O . ASP C 3 42 ? -2.844 -35.298 16.401 1.00 70.35 330 ASP A O 1
ATOM 2069 N N . ALA C 3 43 ? -4.996 -35.828 16.016 1.00 58.00 331 ALA A N 1
ATOM 2070 C CA . ALA C 3 43 ? -5.414 -34.438 15.829 1.00 62.57 331 ALA A CA 1
ATOM 2071 C C . ALA C 3 43 ? -5.212 -33.651 17.122 1.00 79.44 331 ALA A C 1
ATOM 2072 O O . ALA C 3 43 ? -5.471 -34.172 18.208 1.00 77.90 331 ALA A O 1
ATOM 2074 N N . PRO C 3 44 ? -4.760 -32.387 17.015 1.00 83.98 332 PRO A N 1
ATOM 2075 C CA . PRO C 3 44 ? -4.475 -31.641 15.783 1.00 70.86 332 PRO A CA 1
ATOM 2076 C C . PRO C 3 44 ? -3.148 -32.003 15.124 1.00 73.77 332 PRO A C 1
ATOM 2077 O O . PRO C 3 44 ? -2.153 -32.276 15.803 1.00 67.35 332 PRO A O 1
ATOM 2081 N N . CYS C 3 45 ? -3.145 -31.987 13.796 1.00 73.52 333 CYS A N 1
ATOM 2082 C CA . CYS C 3 45 ? -1.954 -32.318 13.024 1.00 69.43 333 CYS A CA 1
ATOM 2083 C C . CYS C 3 45 ? -2.006 -31.648 11.653 1.00 55.55 333 CYS A C 1
ATOM 2084 O O . CYS C 3 45 ? -3.070 -31.208 11.210 1.00 54.39 333 CYS A O 1
ATOM 2087 N N . LYS C 3 46 ? -0.859 -31.560 10.989 1.00 60.15 334 LYS A N 1
ATOM 2088 C CA . LYS C 3 46 ? -0.813 -30.980 9.651 1.00 62.28 334 LYS A CA 1
ATOM 2089 C C . LYS C 3 46 ? -1.108 -32.034 8.583 1.00 52.70 334 LYS A C 1
ATOM 2090 O O . LYS C 3 46 ? -0.611 -33.159 8.646 1.00 50.71 334 LYS A O 1
ATOM 2096 N N . ILE C 3 47 ? -1.927 -31.656 7.608 1.00 43.89 335 ILE A N 1
ATOM 2097 C CA . ILE C 3 47 ? -2.375 -32.566 6.561 1.00 48.28 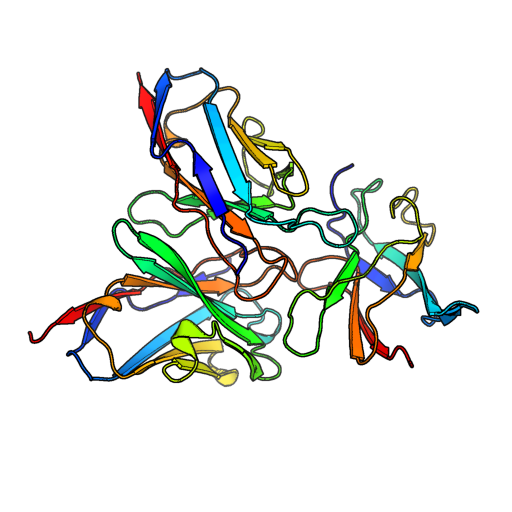335 ILE A CA 1
ATOM 2098 C C . ILE C 3 47 ? -1.357 -32.691 5.432 1.00 48.44 335 ILE A C 1
ATOM 2099 O O . ILE C 3 47 ? -1.011 -31.705 4.781 1.00 42.96 335 ILE A O 1
ATOM 2104 N N . PRO C 3 48 ? -0.872 -33.911 5.192 1.00 41.94 336 PRO A N 1
ATOM 2105 C CA . PRO C 3 48 ? 0.029 -34.101 4.051 1.00 43.42 336 PRO A CA 1
ATOM 2106 C C . PRO C 3 48 ? -0.708 -33.812 2.746 1.00 51.58 336 PRO A C 1
ATOM 2107 O O . PRO C 3 48 ? -1.751 -34.411 2.473 1.00 44.69 336 PRO A O 1
ATOM 2111 N N . PHE C 3 49 ? -0.182 -32.882 1.959 1.00 44.63 337 PHE A N 1
ATOM 2112 C CA . PHE C 3 49 ? -0.807 -32.523 0.695 1.00 39.35 337 PHE A CA 1
ATOM 2113 C C . PHE C 3 49 ? 0.263 -32.316 -0.365 1.00 48.53 337 PHE A C 1
ATOM 2114 O O . PHE C 3 49 ? 1.167 -31.503 -0.193 1.00 44.00 337 PHE A O 1
ATOM 2122 N N . SER C 3 50 ? 0.158 -33.049 -1.466 1.00 41.02 338 SER A N 1
ATOM 2123 C CA . SER C 3 50 ? 1.132 -32.917 -2.532 1.00 44.15 338 SER A CA 1
ATOM 2124 C C . SER C 3 50 ? 0.530 -33.318 -3.860 1.00 46.40 338 SER A C 1
ATOM 2125 O O . SER C 3 50 ? -0.590 -33.825 -3.914 1.00 46.90 338 SER A O 1
ATOM 2128 N N . THR C 3 51 ? 1.269 -33.065 -4.934 1.00 43.43 339 THR A N 1
ATOM 2129 C CA . THR C 3 51 ? 0.845 -33.486 -6.259 1.00 43.55 339 THR A CA 1
ATOM 2130 C C . THR C 3 51 ? 1.962 -34.242 -6.958 1.00 40.14 339 THR A C 1
ATOM 2131 O O . THR C 3 51 ? 3.138 -33.929 -6.782 1.00 43.73 339 THR A O 1
ATOM 2135 N N . GLN C 3 52 ? 1.580 -35.240 -7.749 1.00 53.78 340 GLN A N 1
ATOM 2136 C CA . GLN C 3 52 ? 2.531 -36.022 -8.527 1.00 41.31 340 GLN A CA 1
ATOM 2137 C C . GLN C 3 52 ? 2.112 -36.102 -9.983 1.00 42.00 340 GLN A C 1
ATOM 2138 O O . GLN C 3 52 ? 0.984 -35.765 -10.329 1.00 52.00 340 GLN A O 1
ATOM 2144 N N . ASP C 3 53 ? 3.015 -36.572 -10.836 1.00 44.17 341 ASP A N 1
ATOM 2145 C CA . ASP C 3 53 ? 2.622 -36.931 -12.192 1.00 45.74 341 ASP A CA 1
ATOM 2146 C C . ASP C 3 53 ? 2.305 -38.421 -12.263 1.00 41.14 341 ASP A C 1
ATOM 2147 O O . ASP C 3 53 ? 2.228 -39.092 -11.234 1.00 46.72 341 ASP A O 1
ATOM 2152 N N . GLU C 3 54 ? 2.127 -38.934 -13.474 1.00 55.72 342 GLU A N 1
ATOM 2153 C CA . GLU C 3 54 ? 1.760 -40.332 -13.657 1.00 55.13 342 GLU A CA 1
ATOM 2154 C C . GLU C 3 54 ? 2.839 -41.282 -13.144 1.00 55.38 342 GLU A C 1
ATOM 2155 O O . GLU C 3 54 ? 2.536 -42.338 -12.591 1.00 67.49 342 GLU A O 1
ATOM 2161 N N . LYS C 3 55 ? 4.100 -40.901 -13.316 1.00 50.30 343 LYS A N 1
ATOM 2162 C CA . LYS C 3 55 ? 5.206 -41.785 -12.962 1.00 58.71 343 LYS A CA 1
ATOM 2163 C C . LYS C 3 55 ? 5.668 -41.616 -11.515 1.00 45.93 343 LYS A C 1
ATOM 2164 O O . LYS C 3 55 ? 6.725 -42.116 -11.129 1.00 50.70 343 LYS A O 1
ATOM 2170 N N . GLY C 3 56 ? 4.870 -40.916 -10.717 1.00 45.21 344 GLY A N 1
ATOM 2171 C CA . GLY C 3 56 ? 5.142 -40.777 -9.298 1.00 41.38 344 GLY A CA 1
ATOM 2172 C C . GLY C 3 56 ? 6.120 -39.669 -8.961 1.00 42.16 344 GLY A C 1
ATOM 2173 O O . GLY C 3 56 ? 6.586 -39.562 -7.829 1.00 44.56 344 GLY A O 1
ATOM 2174 N N . ALA C 3 57 ? 6.438 -38.837 -9.943 1.00 45.31 345 ALA A N 1
ATOM 2175 C CA . ALA C 3 57 ? 7.358 -37.735 -9.709 1.00 46.51 345 ALA A CA 1
ATOM 2176 C C . ALA C 3 57 ? 6.661 -36.597 -8.984 1.00 42.87 345 ALA A C 1
ATOM 2177 O O . ALA C 3 57 ? 5.540 -36.233 -9.324 1.00 47.93 345 ALA A O 1
ATOM 2179 N N . THR C 3 58 ? 7.334 -36.046 -7.982 1.00 43.50 346 THR A N 1
ATOM 2180 C CA . THR C 3 58 ? 6.868 -34.843 -7.304 1.00 52.11 346 THR A CA 1
ATOM 2181 C C . THR C 3 58 ? 6.774 -33.696 -8.313 1.00 49.15 346 THR A C 1
ATOM 2182 O O . THR C 3 58 ? 7.717 -33.449 -9.063 1.00 54.93 346 THR A O 1
ATOM 2186 N N . GLN C 3 59 ? 5.636 -33.007 -8.342 1.00 55.96 347 GLN A N 1
ATOM 2187 C CA . GLN C 3 59 ? 5.393 -31.991 -9.369 1.00 62.39 347 GLN A CA 1
ATOM 2188 C C . GLN C 3 59 ? 4.813 -30.701 -8.789 1.00 61.83 347 GLN A C 1
ATOM 2189 O O . GLN C 3 59 ? 3.782 -30.718 -8.120 1.00 71.51 347 GLN A O 1
ATOM 2195 N N . ASN C 3 60 ? 5.471 -29.585 -9.089 1.00 72.25 348 ASN A N 1
ATOM 2196 C CA . ASN C 3 60 ? 5.281 -28.320 -8.374 1.00 80.97 348 ASN A CA 1
ATOM 2197 C C . ASN C 3 60 ? 3.893 -27.660 -8.430 1.00 77.84 348 ASN A C 1
ATOM 2198 O O . ASN C 3 60 ? 3.123 -27.873 -9.367 1.00 79.61 348 ASN A O 1
ATOM 2203 N N . GLY C 3 61 ? 3.607 -26.847 -7.413 1.00 72.24 349 GLY A N 1
ATOM 2204 C CA . GLY C 3 61 ? 2.358 -26.105 -7.294 1.00 59.44 349 GLY A CA 1
ATOM 2205 C C . GLY C 3 61 ? 2.346 -25.343 -5.975 1.00 71.12 349 GLY A C 1
ATOM 2206 O O . GLY C 3 61 ? 3.321 -25.400 -5.224 1.00 69.27 349 GL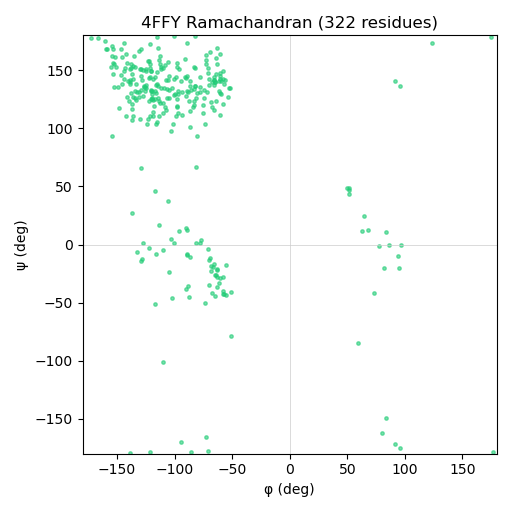Y A O 1
ATOM 2207 N N . ARG C 3 62 ? 1.264 -24.629 -5.672 1.00 67.84 350 ARG A N 1
ATOM 2208 C CA . ARG C 3 62 ? 1.200 -23.912 -4.393 1.00 64.25 350 ARG A CA 1
ATOM 2209 C C . ARG C 3 62 ? -0.142 -23.995 -3.656 1.00 64.60 350 ARG A C 1
ATOM 2210 O O . ARG C 3 62 ? -1.208 -24.141 -4.259 1.00 60.85 350 ARG A O 1
ATOM 2218 N N . LEU C 3 63 ? -0.060 -23.893 -2.335 1.00 52.96 351 LEU A N 1
ATOM 2219 C CA . LEU C 3 63 ? -1.216 -23.960 -1.456 1.00 56.75 351 LEU A CA 1
ATOM 2220 C C . LEU C 3 63 ? -1.810 -22.566 -1.273 1.00 70.41 351 LEU A C 1
ATOM 2221 O O . LEU C 3 63 ? -1.090 -21.609 -0.988 1.00 72.59 351 LEU A O 1
ATOM 2226 N N . ILE C 3 64 ? -3.121 -22.448 -1.446 1.00 66.68 352 ILE A N 1
ATOM 2227 C CA . ILE C 3 64 ? -3.808 -21.193 -1.165 1.00 58.95 352 ILE A CA 1
ATOM 2228 C C . ILE C 3 64 ? -4.200 -21.161 0.307 1.00 74.37 352 ILE A C 1
ATOM 2229 O O . ILE C 3 64 ? -4.018 -20.154 0.995 1.00 70.29 352 ILE A O 1
ATOM 2234 N N . THR C 3 65 ? -4.751 -22.278 0.772 1.00 73.62 353 THR A N 1
ATOM 2235 C CA . THR C 3 65 ? -5.001 -22.497 2.186 1.00 76.66 353 THR A CA 1
ATOM 2236 C C . THR C 3 65 ? -3.709 -22.258 2.955 1.00 74.02 353 THR A C 1
ATOM 2237 O O . THR C 3 65 ? -2.644 -22.707 2.533 1.00 69.60 353 THR A O 1
ATOM 2241 N N . ALA C 3 66 ? -3.808 -21.526 4.062 1.00 81.72 354 ALA A N 1
ATOM 2242 C CA . ALA C 3 66 ? -2.648 -21.176 4.874 1.00 91.78 354 ALA A CA 1
ATOM 2243 C C . ALA C 3 66 ? -1.828 -22.415 5.216 1.00 86.95 354 ALA A C 1
ATOM 2244 O O . ALA C 3 66 ? -0.798 -22.683 4.597 1.00 79.54 354 ALA A O 1
ATOM 2246 N N . ASN C 3 67 ? -2.297 -23.168 6.201 1.00 75.93 355 ASN A N 1
ATOM 2247 C CA . ASN C 3 67 ? -1.678 -24.433 6.560 1.00 74.46 355 ASN A CA 1
ATOM 2248 C C . ASN C 3 67 ? -2.749 -25.438 6.931 1.00 75.78 355 ASN A C 1
ATOM 2249 O O . ASN C 3 67 ? -3.408 -25.297 7.961 1.00 84.08 355 ASN A O 1
ATOM 2254 N N . PRO C 3 68 ? -2.933 -26.455 6.081 1.00 71.31 356 PRO A N 1
ATOM 2255 C CA . PRO C 3 68 ? -3.984 -27.459 6.257 1.00 61.24 356 PRO A CA 1
ATOM 2256 C C . PRO C 3 68 ? -3.795 -28.190 7.575 1.00 57.81 356 PRO A C 1
ATOM 2257 O O . PRO C 3 68 ? -2.831 -28.939 7.740 1.00 61.82 356 PRO A O 1
ATOM 2261 N N . ILE C 3 69 ? -4.707 -27.960 8.509 1.00 59.98 357 ILE A N 1
ATOM 2262 C CA . ILE C 3 69 ? -4.602 -28.556 9.831 1.00 60.76 357 ILE A CA 1
ATOM 2263 C C . ILE C 3 69 ? -5.933 -29.154 10.253 1.00 62.07 357 ILE A C 1
ATOM 2264 O O . ILE C 3 69 ? -6.991 -28.570 10.014 1.00 65.15 357 ILE A O 1
ATOM 2269 N N . VAL C 3 70 ? -5.877 -30.337 10.856 1.00 58.19 358 VAL A N 1
ATOM 2270 C CA . VAL C 3 70 ? -7.066 -30.964 11.406 1.00 68.25 358 VAL A CA 1
ATOM 2271 C C . VAL C 3 70 ? -7.289 -30.461 12.826 1.00 66.41 358 VAL A C 1
ATOM 2272 O O . VAL C 3 70 ? -6.621 -30.905 13.756 1.00 59.26 358 VAL A O 1
ATOM 2276 N N . THR C 3 71 ? -8.217 -29.527 12.995 1.00 68.48 359 THR A N 1
ATOM 2277 C CA . THR C 3 71 ? -8.556 -29.048 14.330 1.00 56.73 359 THR A CA 1
ATOM 2278 C C . THR C 3 71 ? -9.372 -30.111 15.067 1.00 74.62 359 THR A C 1
ATOM 2279 O O . THR C 3 71 ? -9.052 -30.488 16.195 1.00 69.44 359 THR A O 1
ATOM 2283 N N . ASP C 3 72 ? -10.415 -30.604 14.404 1.00 72.24 360 ASP A N 1
ATOM 2284 C CA . ASP C 3 72 ? -11.332 -31.573 14.995 1.00 75.36 360 ASP A CA 1
ATOM 2285 C C . ASP C 3 72 ? -11.665 -32.677 13.991 1.00 71.69 360 ASP A C 1
ATOM 2286 O O . ASP C 3 72 ? -12.278 -32.417 12.952 1.00 66.03 360 ASP A O 1
ATOM 2291 N N . LYS C 3 73 ? -11.274 -33.908 14.315 1.00 59.05 361 LYS A N 1
ATOM 2292 C CA . LYS C 3 73 ? -11.421 -35.045 13.399 1.00 76.32 361 LYS A CA 1
ATOM 2293 C C . LYS C 3 73 ? -12.849 -35.277 12.892 1.00 76.13 361 LYS A C 1
ATOM 2294 O O . LYS C 3 73 ? -13.052 -35.963 11.892 1.00 77.18 361 LYS A O 1
ATOM 2300 N N . GLU C 3 74 ? -13.833 -34.703 13.577 1.00 71.46 362 GLU A N 1
ATOM 2301 C CA . GLU C 3 74 ? -15.221 -34.823 13.147 1.00 82.36 362 GLU A CA 1
ATOM 2302 C C . GLU C 3 74 ? -15.611 -33.697 12.190 1.00 93.06 362 GLU A C 1
ATOM 2303 O O . GLU C 3 74 ? -16.692 -33.720 11.599 1.00 87.88 362 GLU A O 1
ATOM 2309 N N . LYS C 3 75 ? -14.725 -32.716 12.037 1.00 82.57 363 LYS A N 1
ATOM 2310 C CA . LYS C 3 75 ? -14.967 -31.609 11.119 1.00 65.01 363 LYS A CA 1
ATOM 2311 C C . LYS C 3 75 ? -14.096 -31.734 9.872 1.00 73.18 363 LYS A C 1
ATOM 2312 O O . LYS C 3 75 ? -12.877 -31.869 9.975 1.00 64.25 363 LYS A O 1
ATOM 2318 N N . PRO C 3 76 ? -14.727 -31.701 8.687 1.00 75.93 364 PRO A N 1
ATOM 2319 C CA . PRO C 3 76 ? -14.019 -31.730 7.401 1.00 68.71 364 PRO A CA 1
ATOM 2320 C C . PRO C 3 76 ? -13.176 -30.474 7.184 1.00 65.73 364 PRO A C 1
ATOM 2321 O O . PRO C 3 76 ? -13.591 -29.388 7.582 1.00 66.42 364 PRO A O 1
ATOM 2325 N N . VAL C 3 77 ? -12.014 -30.621 6.554 1.00 62.81 365 VAL A N 1
ATOM 2326 C CA . VAL C 3 77 ? -11.145 -29.481 6.282 1.00 60.21 365 VAL A CA 1
ATOM 2327 C C . VAL C 3 77 ? -11.122 -29.130 4.798 1.00 62.95 365 VAL A C 1
ATOM 2328 O O . VAL C 3 77 ? -11.003 -30.004 3.938 1.00 55.86 365 VAL A O 1
ATOM 2332 N N . ASN C 3 78 ? -11.243 -27.842 4.503 1.00 59.22 366 ASN A N 1
ATOM 2333 C CA . ASN C 3 78 ? -11.134 -27.370 3.136 1.00 57.89 366 ASN A CA 1
ATOM 2334 C C . ASN C 3 78 ? -9.697 -27.023 2.796 1.00 62.68 366 ASN A C 1
ATOM 2335 O O . ASN C 3 78 ? -8.943 -26.539 3.643 1.00 62.43 366 ASN A O 1
ATOM 2340 N N . ILE C 3 79 ? -9.317 -27.307 1.556 1.00 59.75 367 ILE A N 1
ATOM 2341 C CA . ILE C 3 79 ? -7.978 -27.023 1.075 1.00 48.24 367 ILE A CA 1
ATOM 2342 C C . ILE C 3 79 ? -8.080 -26.438 -0.319 1.00 56.26 367 ILE A C 1
ATOM 2343 O O . ILE C 3 79 ? -8.623 -27.068 -1.222 1.00 65.10 367 ILE A O 1
ATOM 2348 N N . GLU C 3 80 ? -7.576 -25.225 -0.498 1.00 60.00 368 GLU A N 1
ATOM 2349 C CA . GLU C 3 80 ? -7.517 -24.654 -1.833 1.00 71.64 368 GLU A CA 1
ATOM 2350 C C . GLU C 3 80 ? -6.081 -24.698 -2.323 1.00 69.40 368 GLU A C 1
ATOM 2351 O O . GLU C 3 80 ? -5.155 -24.342 -1.593 1.00 60.74 368 GLU A O 1
ATOM 2357 N N . ALA C 3 81 ? -5.896 -25.150 -3.555 1.00 57.85 369 ALA A N 1
ATOM 2358 C CA . ALA C 3 81 ? -4.553 -25.302 -4.094 1.00 57.57 369 ALA A CA 1
ATOM 2359 C C . ALA C 3 81 ? -4.496 -24.939 -5.563 1.00 57.28 369 ALA A C 1
ATOM 2360 O O . ALA C 3 81 ? -5.483 -25.062 -6.286 1.00 57.28 369 ALA A O 1
ATOM 2362 N N . GLU C 3 82 ? -3.328 -24.484 -5.994 1.00 52.04 370 GLU A N 1
ATOM 2363 C CA . GLU C 3 82 ? -3.075 -24.281 -7.406 1.00 61.90 370 GLU A CA 1
ATOM 2364 C C . GLU C 3 82 ? -2.217 -25.433 -7.913 1.00 59.02 370 GLU A C 1
ATOM 2365 O O . GLU C 3 82 ? -0.997 -25.429 -7.741 1.00 60.95 370 GLU A O 1
ATOM 2371 N N . PRO C 3 83 ? -2.860 -26.434 -8.532 1.00 57.04 371 PRO A N 1
ATOM 2372 C CA . PRO C 3 83 ? -2.176 -27.634 -9.023 1.00 48.33 371 PRO A CA 1
ATOM 2373 C C . PRO C 3 83 ? -1.348 -27.318 -10.261 1.00 57.69 371 PRO A C 1
ATOM 2374 O O . PRO C 3 83 ? -1.560 -26.272 -10.873 1.00 58.20 371 PRO A O 1
ATOM 2378 N N . PRO C 3 84 ? -0.404 -28.201 -10.622 1.00 59.77 372 PRO A N 1
ATOM 2379 C CA . PRO C 3 84 ? 0.296 -28.002 -11.893 1.00 52.27 372 PRO A CA 1
ATOM 2380 C C . PRO C 3 84 ? -0.666 -28.113 -13.075 1.00 56.25 372 PRO A C 1
ATOM 2381 O O . PRO C 3 84 ? -1.760 -28.665 -12.935 1.00 55.93 372 PRO A O 1
ATOM 2385 N N . PHE C 3 85 ? -0.263 -27.572 -14.220 1.00 53.41 373 PHE A N 1
ATOM 2386 C CA . PHE C 3 85 ? -1.056 -27.676 -15.439 1.00 57.70 373 PHE A CA 1
ATOM 2387 C C . PHE C 3 85 ? -1.032 -29.095 -15.985 1.00 50.17 373 PHE A C 1
ATOM 2388 O O . PHE C 3 85 ? -0.042 -29.812 -15.840 1.00 53.85 373 PHE A O 1
ATOM 2396 N N . GLY C 3 86 ? -2.131 -29.498 -16.612 1.00 57.50 374 GLY A N 1
ATOM 2397 C CA . GLY C 3 86 ? -2.215 -30.817 -17.209 1.00 48.25 374 GLY A CA 1
ATOM 2398 C C . GLY C 3 86 ? -2.596 -31.897 -16.214 1.00 55.86 374 GLY A C 1
ATOM 2399 O O . GLY C 3 86 ? -3.305 -31.644 -15.240 1.00 43.16 374 GLY A O 1
ATOM 2400 N N . GLU C 3 87 ? -2.111 -33.106 -16.465 1.00 50.66 375 GLU A N 1
ATOM 2401 C CA . GLU C 3 87 ? -2.498 -34.269 -15.683 1.00 52.42 375 GLU A CA 1
ATOM 2402 C C . GLU C 3 87 ? -1.632 -34.447 -14.448 1.00 53.08 375 GLU A C 1
ATOM 2403 O O . GLU C 3 87 ? -0.408 -34.552 -14.543 1.00 61.29 375 GLU A O 1
ATOM 2409 N N . SER C 3 88 ? -2.275 -34.497 -13.287 1.00 40.99 376 SER A N 1
ATOM 2410 C CA . SER C 3 88 ? -1.559 -34.770 -12.051 1.00 48.33 376 SER A CA 1
ATOM 2411 C C . SER C 3 88 ? -2.400 -35.612 -11.111 1.00 43.92 376 SER A C 1
ATOM 2412 O O . SER C 3 88 ? -3.571 -35.888 -11.377 1.00 46.29 376 SER A O 1
ATOM 2415 N N . TYR C 3 89 ? -1.787 -36.027 -10.012 1.00 43.84 377 TYR A N 1
ATOM 2416 C CA . TYR C 3 89 ? -2.512 -36.691 -8.943 1.00 41.59 377 TYR A CA 1
ATOM 2417 C C . TYR C 3 89 ? -2.383 -35.875 -7.672 1.00 51.10 377 TYR A C 1
ATOM 2418 O O . TYR C 3 89 ? -1.279 -35.557 -7.235 1.00 52.32 377 TYR A O 1
ATOM 2427 N N . ILE C 3 90 ? -3.517 -35.521 -7.088 1.00 40.28 378 ILE A N 1
ATOM 2428 C CA . ILE C 3 90 ? -3.504 -34.857 -5.804 1.00 38.43 378 ILE A CA 1
ATOM 2429 C C . ILE C 3 90 ? -3.382 -35.920 -4.726 1.00 39.74 378 ILE A C 1
ATOM 2430 O O . ILE C 3 90 ? -4.187 -36.847 -4.663 1.00 46.72 378 ILE A O 1
ATOM 2435 N N . VAL C 3 91 ? -2.356 -35.800 -3.895 1.00 39.11 379 VAL A N 1
ATOM 2436 C CA . VAL C 3 91 ? -2.113 -36.784 -2.854 1.00 38.88 379 VAL A CA 1
ATOM 2437 C C . VAL C 3 91 ? -2.389 -36.199 -1.473 1.00 45.80 379 VAL A C 1
ATOM 2438 O O . VAL C 3 91 ? -1.686 -35.299 -1.014 1.00 51.66 379 VAL A O 1
ATOM 2442 N N . VAL C 3 92 ? -3.424 -36.712 -0.817 1.00 42.55 380 VAL A N 1
ATOM 2443 C CA . VAL C 3 92 ? -3.766 -36.275 0.530 1.00 43.01 380 VAL A CA 1
ATOM 2444 C C . VAL C 3 92 ? -3.433 -37.368 1.541 1.00 40.50 380 VAL A C 1
ATOM 2445 O O . VAL C 3 92 ? -3.978 -38.471 1.488 1.00 38.21 380 VAL A O 1
ATOM 2449 N N . GLY C 3 93 ? -2.528 -37.061 2.461 1.00 45.16 381 GLY A N 1
ATOM 2450 C CA . GLY C 3 93 ? -2.105 -38.033 3.447 1.00 44.09 381 GLY A CA 1
ATOM 2451 C C . GLY C 3 93 ? -0.843 -38.723 2.984 1.00 44.51 381 GLY A C 1
ATOM 2452 O O . GLY C 3 93 ? -0.278 -38.369 1.952 1.00 37.38 381 GLY A O 1
ATOM 2453 N N . ALA C 3 94 ? -0.398 -39.708 3.753 1.00 39.54 382 ALA A N 1
ATOM 2454 C CA . ALA C 3 94 ? 0.812 -40.442 3.424 1.00 45.88 382 ALA A CA 1
ATOM 2455 C C . ALA C 3 94 ? 0.639 -41.880 3.849 1.00 41.24 382 ALA A C 1
ATOM 2456 O O . ALA C 3 94 ? -0.222 -42.194 4.672 1.00 50.49 382 ALA A O 1
ATOM 2458 N N . GLY C 3 95 ? 1.460 -42.756 3.286 1.00 43.26 383 GLY A N 1
ATOM 2459 C CA . GLY C 3 95 ? 1.368 -44.170 3.595 1.00 43.02 383 GLY A CA 1
ATOM 2460 C C . GLY C 3 95 ? 0.443 -44.898 2.644 1.00 39.44 383 GLY A C 1
ATOM 2461 O O . GLY C 3 95 ? -0.024 -44.332 1.652 1.00 40.09 383 GLY A O 1
ATOM 2462 N N . GLU C 3 96 ? 0.165 -46.157 2.960 1.00 51.58 384 GLU A N 1
ATOM 2463 C CA . GLU C 3 96 ? -0.565 -47.034 2.054 1.00 53.65 384 GLU A CA 1
ATOM 2464 C C . GLU C 3 96 ? -1.980 -46.525 1.754 1.00 48.79 384 GLU A C 1
ATOM 2465 O O . GLU C 3 96 ? -2.482 -46.698 0.645 1.00 47.38 384 GLU A O 1
ATOM 2471 N N . LYS C 3 97 ? -2.604 -45.880 2.738 1.00 45.38 385 LYS A N 1
ATOM 2472 C CA . LYS C 3 97 ? -3.968 -45.371 2.585 1.00 47.06 385 LYS A CA 1
ATOM 2473 C C . LYS C 3 97 ? -4.032 -43.943 2.038 1.00 54.83 385 LYS A C 1
ATOM 2474 O O . LYS C 3 97 ? -5.080 -43.303 2.108 1.00 51.34 385 LYS A O 1
ATOM 2480 N N . ALA C 3 98 ? -2.921 -43.442 1.504 1.00 51.45 386 ALA A N 1
ATOM 2481 C CA . ALA C 3 98 ? -2.886 -42.071 0.999 1.00 44.84 386 ALA A CA 1
ATOM 2482 C C . ALA C 3 98 ? -3.906 -41.861 -0.115 1.00 42.99 386 ALA A C 1
ATOM 2483 O O . ALA C 3 98 ? -3.969 -42.635 -1.068 1.00 48.21 386 ALA A O 1
ATOM 2485 N N . LEU C 3 99 ? -4.708 -40.813 0.020 1.00 45.76 387 LEU A N 1
ATOM 2486 C CA . LEU C 3 99 ? -5.703 -40.470 -0.984 1.00 43.99 387 LEU A CA 1
ATOM 2487 C C . LEU C 3 99 ? -4.995 -39.999 -2.246 1.00 48.08 387 LEU A C 1
ATOM 2488 O O . LEU C 3 99 ? -4.212 -39.055 -2.202 1.00 56.25 387 LEU A O 1
ATOM 2493 N N . LYS C 3 100 ? -5.268 -40.657 -3.366 1.00 46.60 388 LYS A N 1
ATOM 2494 C CA . LYS C 3 100 ? -4.606 -40.333 -4.624 1.00 42.26 388 LYS A CA 1
ATOM 2495 C C . LYS C 3 100 ? -5.662 -39.988 -5.674 1.00 49.58 388 LYS A C 1
ATOM 2496 O O . LYS C 3 100 ? -6.382 -40.865 -6.149 1.00 53.93 388 LYS A O 1
ATOM 2502 N N . LEU C 3 101 ? -5.758 -38.709 -6.028 1.00 46.46 389 LEU A N 1
ATOM 2503 C CA . LEU C 3 101 ? -6.868 -38.228 -6.851 1.00 45.67 389 LEU A CA 1
ATOM 2504 C C . LEU C 3 101 ? -6.408 -37.604 -8.161 1.00 48.16 389 LEU A C 1
ATOM 2505 O O . LEU C 3 101 ? -5.610 -36.665 -8.172 1.00 45.18 389 LEU A O 1
ATOM 2510 N N . SER C 3 102 ? -6.944 -38.117 -9.261 1.00 39.11 390 SER A N 1
ATOM 2511 C CA . SER C 3 102 ? -6.566 -37.662 -10.588 1.00 42.89 390 SER A CA 1
ATOM 2512 C C . SER C 3 102 ? -7.174 -36.306 -10.901 1.00 44.90 390 SER A C 1
ATOM 2513 O O . SER C 3 102 ? -8.366 -36.088 -10.694 1.00 45.77 390 SER A O 1
ATOM 2516 N N . TRP C 3 103 ? -6.348 -35.398 -11.412 1.00 46.17 391 TRP A N 1
ATOM 2517 C CA . TRP C 3 103 ? -6.820 -34.069 -11.778 1.00 47.89 391 TRP A CA 1
ATOM 2518 C C . TRP C 3 103 ? -6.229 -33.575 -13.093 1.00 52.52 391 TRP A C 1
ATOM 2519 O O . TRP C 3 103 ? -5.046 -33.780 -13.381 1.00 54.08 391 TRP A O 1
ATOM 2530 N N . PHE C 3 104 ? -7.065 -32.923 -13.890 1.00 45.74 392 PHE A N 1
ATOM 2531 C CA . PHE C 3 104 ? -6.600 -32.272 -15.102 1.00 53.40 392 PHE A CA 1
ATOM 2532 C C . PHE C 3 104 ? -6.882 -30.778 -15.039 1.00 57.26 392 PHE A C 1
ATOM 2533 O O . PHE C 3 104 ? -8.018 -30.358 -14.804 1.00 49.42 392 PHE A O 1
ATOM 2541 N N . LYS C 3 105 ? -5.838 -29.983 -15.247 1.00 54.38 393 LYS A N 1
ATOM 2542 C CA . LYS C 3 105 ? -5.956 -28.531 -15.216 1.00 60.54 393 LYS A CA 1
ATOM 2543 C C . LYS C 3 105 ? -5.695 -27.949 -16.600 1.00 66.19 393 LYS A C 1
ATOM 2544 O O . LYS C 3 105 ? -4.564 -27.982 -17.094 1.00 52.62 393 LYS A O 1
ATOM 2550 N N . LYS C 3 106 ? -6.747 -27.416 -17.216 1.00 70.56 394 LYS A N 1
ATOM 2551 C CA . LYS C 3 106 ? -6.665 -26.896 -18.580 1.00 80.29 394 LYS A CA 1
ATOM 2552 C C . LYS C 3 106 ? -5.863 -25.597 -18.675 1.00 85.30 394 LYS A C 1
ATOM 2553 O O . LYS C 3 106 ? -5.801 -24.821 -17.720 1.00 84.49 394 LYS A O 1
ATOM 2559 N N . GLY C 3 107 ? -5.248 -25.370 -19.833 1.00 81.38 395 GLY A N 1
ATOM 2560 C CA . GLY C 3 107 ? -4.467 -24.167 -20.062 1.00 78.37 395 GLY A CA 1
ATOM 2561 C C . GLY C 3 107 ? -3.184 -24.437 -20.827 1.00 97.66 395 GLY A C 1
ATOM 2562 O O . GLY C 3 107 ? -2.148 -24.762 -20.242 1.00 83.39 395 GLY A O 1
#

Organism: Dengue virus type 1 (NCBI:txid11053)